Protein AF-A0A377BRK2-F1 (afdb_monomer_lite)

Foldseek 3Di:
DAEQQEADQDEALAEEDELEAEEAELEEAEQAFFEHDPPHDQQYALHYEQEYDQVDPPGDAYEYEAENYEAEQGEGQAAALHYEYAYDPDAHEYEHEYDPPDPPPNQEHEHENQAYNNNHPGQALQRASHYEGEQHEYEYAYEPRHEYEFYDLVDPQSHSHYAYQYEYEYHYAEEYEQNHAHQRHQHEYEFAAHEYEYPEAQRDHHPPDCCCVVDVPRGAFYEFHDPVSLVHAGEYEDELHEYEHAHEYEADQNGEYEAEPNYEYEYQEYEHAHAYEYAYEYEDDALGEYEYEFQRSQQYNYAYEYEHNYYYHYHYDPVRVVNRDHYDYDDD

Secondary structure (DSSP, 8-state):
-EES-EETT-S-SSEEEES--EEEES-EEES-EE--BTTTB----SSEEEE--TT-TTS---EEEEES-EEES-EESSS-SSEEE--SSSPPEEEEEE-TT--GGGGEEEEB--EE-TTSSS--GGG-SSEEESS-EEEEEE-TT-EEEES-TTS-SSTT-EEESSEEEEESSSEEEE-S-BTTB-SEEEE-SEEEEE-STT-BS-TT-SHHHH-GGG---EEES-STTTTS-EEEEEET-EEEEEEEEEE-TTEEEEE-TT-EEEEEEEEE-SEEESSSEEEEEEEEEEEEESHHHH--SS-EEE-TT-EEEEE--TTTGGG---EEE---

InterPro domains:
  IPR003368 Polymorphic outer membrane protein repeat [PF02415] (2-17)
  IPR003368 Polymorphic outer membrane protein repeat [PF02415] (26-48)
  IPR003368 Polymorphic outer membrane protein repeat [PF02415] (68-85)
  IPR003368 Polymorphic outer membrane protein repeat [TIGR01376] (68-89)
  IPR011050 Pectin lyase fold/virulence factor [SSF51126] (21-259)
  IPR013425 Autotransporter-associated beta strand repeat [PF12951] (168-197)
  IPR013425 Autotransporter-associated beta strand repeat [TIGR02601] (168-199)

Sequence (332 aa):
MFRNNIANDGKGGAIYTINNDVYLSDVIFDNNQAYTSTSYSDGDGGAIDVTDNNSDSKHPSGYTIVNNTAFTNNTAEGYGGAIYTNSVTAPYLIDISVDDSYSQNGGVLVDENNSAAGYGDGPSSAAGGFMYLGLSEVTFDIADGKTLVIGNTENDGAVDSIAGTGLITKTGSGDLVLNADNNDFTGEMQIENGEVTLGRSNSLMNVGDTHCQDDPQDCYGLTIGSIDQYQNQAELNVGSTQQTFVHALTGFQNGTLNIDAGGNVTVNQGSFAGIIEGAGQLTIAQNGSYVLSGAQSMALTGDIVVDDGAVLSLEGDAADLPLSRTIRSRSC

pLDDT: mean 91.11, std 10.13, range [46.56, 98.88]

Organism: Escherichia coli (NCBI:txid562)

Structure (mmCIF, N/CA/C/O backbone):
data_AF-A0A377BRK2-F1
#
_entry.id   AF-A0A377BRK2-F1
#
loop_
_atom_site.group_PDB
_atom_site.id
_atom_site.type_symbol
_atom_site.label_atom_id
_atom_site.label_alt_id
_atom_site.label_comp_id
_atom_site.label_asym_id
_atom_site.label_entity_id
_atom_site.label_seq_id
_atom_site.pdbx_PDB_ins_code
_atom_site.Cartn_x
_atom_site.Cartn_y
_atom_site.Cartn_z
_atom_site.occupancy
_atom_site.B_iso_or_equiv
_atom_site.auth_seq_id
_atom_site.auth_comp_id
_atom_site.auth_asym_id
_atom_site.auth_atom_id
_atom_site.pdbx_PDB_model_num
ATOM 1 N N . MET A 1 1 ? 6.597 -10.273 -21.749 1.00 93.38 1 MET A N 1
ATOM 2 C CA . MET A 1 1 ? 7.615 -10.640 -20.742 1.00 93.38 1 MET A CA 1
ATOM 3 C C . MET A 1 1 ? 8.860 -9.809 -20.993 1.00 93.38 1 MET A C 1
ATOM 5 O O . MET A 1 1 ? 9.398 -9.873 -22.094 1.00 93.38 1 MET A O 1
ATOM 9 N N . PHE A 1 2 ? 9.281 -9.048 -19.989 1.00 97.94 2 PHE A N 1
ATOM 10 C CA . PHE A 1 2 ? 10.483 -8.221 -19.967 1.00 97.94 2 PHE A CA 1
ATOM 11 C C . PHE A 1 2 ? 11.412 -8.783 -18.898 1.00 97.94 2 PHE A C 1
ATOM 13 O O . PHE A 1 2 ? 11.060 -8.794 -17.719 1.00 97.94 2 PHE A O 1
ATOM 20 N N . ARG A 1 3 ? 12.557 -9.329 -19.320 1.00 97.81 3 ARG A N 1
ATOM 21 C CA . ARG A 1 3 ? 13.508 -9.954 -18.403 1.00 97.81 3 ARG A CA 1
ATOM 22 C C . ARG A 1 3 ? 14.931 -9.528 -18.660 1.00 97.81 3 ARG A C 1
ATOM 24 O O . ARG A 1 3 ? 15.360 -9.566 -19.812 1.00 97.81 3 ARG A O 1
ATOM 31 N N . ASN A 1 4 ? 15.675 -9.276 -17.586 1.00 98.12 4 ASN A N 1
ATOM 32 C CA . ASN A 1 4 ? 17.096 -8.924 -17.644 1.00 98.12 4 ASN A CA 1
ATOM 33 C C . ASN A 1 4 ? 17.370 -7.682 -18.508 1.00 98.12 4 ASN A C 1
ATOM 35 O O . ASN A 1 4 ? 18.430 -7.590 -19.132 1.00 98.12 4 ASN A O 1
ATOM 39 N N . ASN A 1 5 ? 16.405 -6.761 -18.608 1.00 98.06 5 ASN A N 1
ATOM 40 C CA . ASN A 1 5 ? 16.654 -5.484 -19.263 1.00 98.06 5 ASN A CA 1
ATOM 41 C C . ASN A 1 5 ? 17.432 -4.584 -18.304 1.00 98.06 5 ASN A C 1
ATOM 43 O O . ASN A 1 5 ? 17.180 -4.589 -17.101 1.00 98.06 5 ASN A O 1
ATOM 47 N N . ILE A 1 6 ? 18.402 -3.850 -18.841 1.00 96.75 6 ILE A N 1
ATOM 48 C CA . ILE A 1 6 ? 19.270 -2.977 -18.058 1.00 96.75 6 ILE A CA 1
ATOM 49 C C . ILE A 1 6 ? 19.314 -1.621 -18.750 1.00 96.75 6 ILE A C 1
ATOM 51 O O . ILE A 1 6 ? 19.903 -1.486 -19.830 1.00 96.75 6 ILE A O 1
ATOM 55 N N . ALA A 1 7 ? 18.725 -0.618 -18.110 1.00 94.56 7 ALA A N 1
ATOM 56 C CA . ALA A 1 7 ? 18.912 0.777 -18.460 1.00 94.56 7 ALA A CA 1
ATOM 57 C C . ALA A 1 7 ? 20.177 1.288 -17.753 1.00 94.56 7 ALA A C 1
ATOM 59 O O . ALA A 1 7 ? 20.136 1.733 -16.609 1.00 94.56 7 ALA A O 1
ATOM 60 N N . ASN A 1 8 ? 21.324 1.191 -18.437 1.00 88.69 8 ASN A N 1
ATOM 61 C CA . ASN A 1 8 ? 22.534 1.879 -17.986 1.00 88.69 8 ASN A CA 1
ATOM 62 C C . ASN A 1 8 ? 22.337 3.375 -18.222 1.00 88.69 8 ASN A C 1
ATOM 64 O O . ASN A 1 8 ? 22.032 3.764 -19.351 1.00 88.69 8 ASN A O 1
ATOM 68 N N . ASP A 1 9 ? 22.528 4.181 -17.182 1.00 84.56 9 ASP A N 1
ATOM 69 C CA . ASP A 1 9 ? 22.326 5.627 -17.233 1.00 84.56 9 ASP A CA 1
ATOM 70 C C . ASP A 1 9 ? 20.889 6.026 -17.642 1.00 84.56 9 ASP A C 1
ATOM 72 O O . ASP A 1 9 ? 20.694 6.966 -18.422 1.00 84.56 9 ASP A O 1
ATOM 76 N N . GLY A 1 10 ? 19.869 5.301 -17.166 1.00 85.75 10 GLY A N 1
ATOM 77 C CA . GLY A 1 10 ? 18.498 5.447 -17.659 1.00 85.75 10 GLY A CA 1
ATOM 78 C C . GLY A 1 10 ? 17.404 5.102 -16.650 1.00 85.75 10 GLY A C 1
ATOM 79 O O . GLY A 1 10 ? 17.642 4.449 -15.642 1.00 85.75 10 GLY A O 1
ATOM 80 N N . LYS A 1 11 ? 16.189 5.557 -16.967 1.00 91.81 11 LYS A N 1
ATOM 81 C CA . LYS A 1 11 ? 14.941 5.289 -16.239 1.00 91.81 11 LYS A CA 1
ATOM 82 C C . LYS A 1 11 ? 14.214 4.107 -16.866 1.00 91.81 11 LYS A C 1
ATOM 84 O O . LYS A 1 11 ? 14.380 3.881 -18.069 1.00 91.81 11 LYS A O 1
ATOM 89 N N . GLY A 1 12 ? 13.379 3.416 -16.095 1.00 92.69 12 GLY A N 1
ATOM 90 C CA . GLY A 1 12 ? 12.486 2.397 -16.632 1.00 92.69 12 GLY A CA 1
ATOM 91 C C . GLY A 1 12 ? 13.265 1.233 -17.227 1.00 92.69 12 GLY A C 1
ATOM 92 O O . GLY A 1 12 ? 13.371 1.131 -18.451 1.00 92.69 12 GLY A O 1
ATOM 93 N N . GLY A 1 13 ? 13.823 0.359 -16.383 1.00 94.94 13 GLY A N 1
ATOM 94 C CA . GLY A 1 13 ? 14.748 -0.694 -16.820 1.00 94.94 13 GLY A CA 1
ATOM 95 C C . GLY A 1 13 ? 14.214 -1.544 -17.978 1.00 94.94 13 GLY A C 1
ATOM 96 O O . GLY A 1 13 ? 14.998 -2.004 -18.807 1.00 94.94 13 GLY A O 1
ATOM 97 N N . ALA A 1 14 ? 12.888 -1.682 -18.096 1.00 96.94 14 ALA A N 1
ATOM 98 C CA . ALA A 1 14 ? 12.211 -2.184 -19.288 1.00 96.94 14 ALA A CA 1
ATOM 99 C C . ALA A 1 14 ? 11.405 -1.115 -20.054 1.00 96.94 14 ALA A C 1
ATOM 101 O O . ALA A 1 14 ? 11.451 -1.097 -21.288 1.00 96.94 14 ALA A O 1
ATOM 102 N N . ILE A 1 15 ? 10.624 -0.279 -19.360 1.00 96.62 15 ILE A N 1
ATOM 103 C CA . ILE A 1 15 ? 9.727 0.707 -19.984 1.00 96.62 15 ILE A CA 1
ATOM 104 C C . ILE A 1 15 ? 9.904 2.067 -19.319 1.00 96.62 15 ILE A C 1
ATOM 106 O O . ILE A 1 15 ? 9.699 2.201 -18.120 1.00 96.62 15 ILE A O 1
ATOM 110 N N . TYR A 1 16 ? 10.182 3.086 -20.128 1.00 94.62 16 TYR A N 1
ATOM 111 C CA . TYR A 1 16 ? 10.117 4.487 -19.728 1.00 94.62 16 TYR A CA 1
ATOM 112 C C . TYR A 1 16 ? 9.134 5.235 -20.622 1.00 94.62 16 TYR A C 1
ATOM 114 O O . TYR A 1 16 ? 9.202 5.134 -21.853 1.00 94.62 16 TYR A O 1
ATOM 122 N N . THR A 1 17 ? 8.231 5.996 -20.014 1.00 91.56 17 THR A N 1
ATOM 123 C CA . THR A 1 17 ? 7.243 6.791 -20.739 1.00 91.56 17 THR A CA 1
ATOM 124 C C . THR A 1 17 ? 6.878 8.064 -19.990 1.00 91.56 17 THR A C 1
ATOM 126 O O . THR A 1 17 ? 6.822 8.088 -18.766 1.00 91.56 17 THR A O 1
ATOM 129 N N . ILE A 1 18 ? 6.578 9.108 -20.765 1.00 89.12 18 ILE A N 1
ATOM 130 C CA . ILE A 1 18 ? 6.116 10.398 -20.264 1.00 89.12 18 ILE A CA 1
ATOM 131 C C . ILE A 1 18 ? 4.829 10.785 -20.990 1.00 89.12 18 ILE A C 1
ATOM 133 O O . ILE A 1 18 ? 4.830 10.845 -22.222 1.00 89.12 18 ILE A O 1
ATOM 137 N N . ASN A 1 19 ? 3.760 11.081 -20.251 1.00 86.12 19 ASN A N 1
ATOM 138 C CA . ASN A 1 19 ? 2.473 11.569 -20.785 1.00 86.12 19 ASN A CA 1
ATOM 139 C C . ASN A 1 19 ? 1.823 10.629 -21.809 1.00 86.12 19 ASN A C 1
ATOM 141 O O . ASN A 1 19 ? 1.211 11.090 -22.774 1.00 86.12 19 ASN A O 1
ATOM 145 N N . ASN A 1 20 ? 1.975 9.314 -21.633 1.00 88.06 20 ASN A N 1
ATOM 146 C CA . ASN A 1 20 ? 1.288 8.334 -22.473 1.00 88.06 20 ASN A CA 1
ATOM 147 C C . ASN A 1 20 ? 0.403 7.422 -21.646 1.00 88.06 20 ASN A C 1
ATOM 149 O O . ASN A 1 20 ? 0.671 7.178 -20.467 1.00 88.06 20 ASN A O 1
ATOM 153 N N . ASP A 1 21 ? -0.575 6.863 -22.347 1.00 92.06 21 ASP A N 1
ATOM 154 C CA . ASP A 1 21 ? -1.405 5.788 -21.850 1.00 92.06 21 ASP A CA 1
ATOM 155 C C . ASP A 1 21 ? -0.714 4.445 -22.103 1.00 92.06 21 ASP A C 1
ATOM 157 O O . ASP A 1 21 ? -0.277 4.157 -23.226 1.00 92.06 21 ASP A O 1
ATOM 161 N N . VAL A 1 22 ? -0.611 3.614 -21.070 1.00 94.25 22 VAL A N 1
ATOM 162 C CA . VAL A 1 22 ? 0.034 2.298 -21.140 1.00 94.25 22 VAL A CA 1
ATOM 163 C C . VAL A 1 22 ? -0.948 1.219 -20.705 1.00 94.25 22 VAL A C 1
ATOM 165 O O . VAL A 1 22 ? -1.651 1.361 -19.714 1.00 94.25 22 VAL A O 1
ATOM 168 N N . TYR A 1 23 ? -0.988 0.114 -21.449 1.00 96.69 23 TYR A N 1
ATOM 169 C CA . TYR A 1 23 ? -1.791 -1.056 -21.105 1.00 96.69 23 TYR A CA 1
ATOM 170 C C . TYR A 1 23 ? -0.912 -2.306 -21.101 1.00 96.69 23 TYR A C 1
ATOM 172 O O . TYR A 1 23 ? -0.341 -2.682 -22.131 1.00 96.69 23 TYR A O 1
ATOM 180 N N . LEU A 1 24 ? -0.811 -2.947 -19.941 1.00 97.44 24 LEU A N 1
ATOM 181 C CA . LEU A 1 24 ? -0.050 -4.166 -19.700 1.00 97.44 24 LEU A CA 1
ATOM 182 C C . LEU A 1 24 ? -1.019 -5.214 -19.157 1.00 97.44 24 LEU A C 1
ATOM 184 O O . LEU A 1 24 ? -1.633 -5.001 -18.122 1.00 97.44 24 LEU A O 1
ATOM 188 N N . SER A 1 25 ? -1.165 -6.335 -19.863 1.00 97.38 25 SER A N 1
ATOM 189 C CA . SER A 1 25 ? -1.966 -7.478 -19.414 1.00 97.38 25 SER A CA 1
ATOM 190 C C . SER A 1 25 ? -1.140 -8.746 -19.518 1.00 97.38 25 SER A C 1
ATOM 192 O O . SER A 1 25 ? -0.500 -8.973 -20.551 1.00 97.38 25 SER A O 1
ATOM 194 N N . ASP A 1 26 ? -1.156 -9.558 -18.463 1.00 97.56 26 ASP A N 1
ATOM 195 C CA . ASP A 1 26 ? -0.476 -10.858 -18.415 1.00 97.56 26 ASP A CA 1
ATOM 196 C C . ASP A 1 26 ? 1.033 -10.748 -18.708 1.00 97.56 26 ASP A C 1
ATOM 198 O O . ASP A 1 26 ? 1.646 -11.583 -19.392 1.00 97.56 26 ASP A O 1
ATOM 202 N N . VAL A 1 27 ? 1.647 -9.663 -18.229 1.00 98.00 27 VAL A N 1
ATOM 203 C CA . VAL A 1 27 ? 3.071 -9.385 -18.412 1.00 98.00 27 VAL A CA 1
ATOM 204 C C . VAL A 1 27 ? 3.856 -9.891 -17.203 1.00 98.00 27 VAL A C 1
ATOM 206 O O . VAL A 1 27 ? 3.355 -10.040 -16.099 1.00 98.00 27 VAL A O 1
ATOM 209 N N . ILE A 1 28 ? 5.130 -10.191 -17.425 1.00 98.25 28 ILE A N 1
ATOM 210 C CA . ILE A 1 28 ? 6.081 -10.484 -16.355 1.00 98.25 28 ILE A CA 1
ATOM 211 C C . ILE A 1 28 ? 7.258 -9.542 -16.552 1.00 98.25 28 ILE A C 1
ATOM 213 O O . ILE A 1 28 ? 7.867 -9.575 -17.632 1.00 98.25 28 ILE A O 1
ATOM 217 N N . PHE A 1 29 ? 7.546 -8.739 -15.534 1.00 98.81 29 PHE A N 1
ATOM 218 C CA . PHE A 1 29 ? 8.755 -7.940 -15.386 1.00 98.81 29 PHE A CA 1
ATOM 219 C C . PHE A 1 29 ? 9.641 -8.619 -14.356 1.00 98.81 29 PHE A C 1
ATOM 221 O O . PHE A 1 29 ? 9.354 -8.574 -13.164 1.00 98.81 29 PHE A O 1
ATOM 228 N N . ASP A 1 30 ? 10.692 -9.286 -14.826 1.00 98.81 30 ASP A N 1
ATOM 229 C CA . ASP A 1 30 ? 11.569 -10.048 -13.946 1.00 98.81 30 ASP A CA 1
ATOM 230 C C . ASP A 1 30 ? 13.049 -9.700 -14.144 1.00 98.81 30 ASP A C 1
ATOM 232 O O . ASP A 1 30 ? 13.580 -9.802 -15.253 1.00 98.81 30 ASP A O 1
ATOM 236 N N . ASN A 1 31 ? 13.721 -9.303 -13.066 1.00 98.56 31 ASN A N 1
ATOM 237 C CA . ASN A 1 31 ? 15.133 -8.910 -13.070 1.00 98.56 31 ASN A CA 1
ATOM 238 C C . ASN A 1 31 ? 15.455 -7.750 -14.031 1.00 98.56 31 ASN A C 1
ATOM 240 O O . ASN A 1 31 ? 16.450 -7.798 -14.756 1.00 98.56 31 ASN A O 1
ATOM 244 N N . ASN A 1 32 ? 14.601 -6.728 -14.102 1.00 98.69 32 ASN A N 1
ATOM 245 C CA . ASN A 1 32 ? 14.908 -5.497 -14.837 1.00 98.69 32 ASN A CA 1
ATOM 246 C C . ASN A 1 32 ? 15.602 -4.490 -13.918 1.00 98.69 32 ASN A C 1
ATOM 248 O O . ASN A 1 32 ? 15.376 -4.496 -12.709 1.00 98.69 32 ASN A O 1
ATOM 252 N N . GLN A 1 33 ? 16.499 -3.682 -14.482 1.00 98.19 33 GLN A N 1
ATOM 253 C CA . GLN A 1 33 ? 17.394 -2.838 -13.697 1.00 98.19 33 GLN A CA 1
ATOM 254 C C . GLN A 1 33 ? 17.525 -1.440 -14.302 1.00 98.19 33 GLN A C 1
ATOM 256 O O . GLN A 1 33 ? 17.728 -1.303 -15.513 1.00 98.19 33 GLN A O 1
ATOM 261 N N . ALA A 1 34 ? 17.456 -0.419 -13.452 1.00 97.25 34 ALA A N 1
ATOM 262 C CA . ALA A 1 34 ? 17.710 0.975 -13.797 1.00 97.25 34 ALA A CA 1
ATOM 263 C C . ALA A 1 34 ? 18.882 1.506 -12.959 1.00 97.25 34 ALA A C 1
ATOM 265 O O . ALA A 1 34 ? 18.849 1.461 -11.727 1.00 97.25 34 ALA A O 1
ATOM 266 N N . TYR A 1 35 ? 19.931 1.979 -13.635 1.00 95.12 35 TYR A N 1
ATOM 267 C CA . TYR A 1 35 ? 21.120 2.533 -12.992 1.00 95.12 35 TYR A CA 1
ATOM 268 C C . TYR A 1 35 ? 21.184 4.046 -13.171 1.00 95.12 35 TYR A C 1
ATOM 270 O O . TYR A 1 35 ? 20.900 4.580 -14.251 1.00 95.12 35 TYR A O 1
ATOM 278 N N . THR A 1 36 ? 21.600 4.722 -12.105 1.00 91.31 36 THR A N 1
ATOM 279 C CA . THR A 1 36 ? 21.824 6.163 -12.090 1.00 91.31 36 THR A CA 1
ATOM 280 C C . THR A 1 36 ? 22.980 6.533 -13.007 1.00 91.31 36 THR A C 1
ATOM 282 O O . THR A 1 36 ? 23.893 5.748 -13.269 1.00 91.31 36 THR A O 1
ATOM 285 N N . SER A 1 37 ? 22.972 7.781 -13.469 1.00 83.62 37 SER A N 1
ATOM 286 C CA . SER A 1 37 ? 24.142 8.385 -14.095 1.00 83.62 37 SER A CA 1
ATOM 287 C C . SER A 1 37 ? 24.479 9.693 -13.413 1.00 83.62 37 SER A C 1
ATOM 289 O O . SER A 1 37 ? 23.608 10.475 -13.047 1.00 83.62 37 SER A O 1
ATOM 291 N N . THR A 1 38 ? 25.767 10.012 -13.354 1.00 72.06 38 THR A N 1
ATOM 292 C CA . THR A 1 38 ? 26.243 11.295 -12.808 1.00 72.06 38 THR A CA 1
ATOM 293 C C . THR A 1 38 ? 25.758 12.540 -13.570 1.00 72.06 38 THR A C 1
ATOM 295 O O . THR A 1 38 ? 26.111 13.651 -13.181 1.00 72.06 38 THR A O 1
ATOM 298 N N . SER A 1 39 ? 25.041 12.393 -14.693 1.00 69.25 39 SER A N 1
ATOM 299 C CA . SER A 1 39 ? 24.808 13.494 -15.638 1.00 69.25 39 SER A CA 1
ATOM 300 C C . SER A 1 39 ? 23.388 13.614 -16.208 1.00 69.25 39 SER A C 1
ATOM 302 O O . SER A 1 39 ? 23.042 14.714 -16.636 1.00 69.25 39 SER A O 1
ATOM 304 N N . TYR A 1 40 ? 22.577 12.548 -16.268 1.00 65.38 40 TYR A N 1
ATOM 305 C CA . TYR A 1 40 ? 21.368 12.552 -17.118 1.00 65.38 40 TYR A CA 1
ATOM 306 C C . TYR A 1 40 ? 20.159 11.770 -16.599 1.00 65.38 40 TYR A C 1
ATOM 308 O O . TYR A 1 40 ? 19.084 11.890 -17.186 1.00 65.38 40 TYR A O 1
ATOM 316 N N . SER A 1 41 ? 20.314 10.945 -15.566 1.00 82.19 41 SER A N 1
ATOM 317 C CA . SER A 1 41 ? 19.254 10.036 -15.145 1.00 82.19 41 SER A CA 1
ATOM 318 C C . SER A 1 41 ? 19.403 9.643 -13.689 1.00 82.19 41 SER A C 1
ATOM 320 O O . SER A 1 41 ? 20.496 9.302 -13.238 1.00 82.19 41 SER A O 1
ATOM 322 N N . ASP A 1 42 ? 18.261 9.644 -13.026 1.00 86.69 42 ASP A N 1
ATOM 323 C CA . ASP A 1 42 ? 18.072 9.295 -11.630 1.00 86.69 42 ASP A CA 1
ATOM 324 C C . ASP A 1 42 ? 17.985 7.773 -11.406 1.00 86.69 42 ASP A C 1
ATOM 326 O O . ASP A 1 42 ? 17.988 7.321 -10.272 1.00 86.69 42 ASP A O 1
ATOM 330 N N . GLY A 1 43 ? 17.963 6.950 -12.467 1.00 93.56 43 GLY A N 1
ATOM 331 C CA . GLY A 1 43 ? 17.933 5.489 -12.317 1.00 93.56 43 GLY A CA 1
ATOM 332 C C . GLY A 1 43 ? 16.653 4.956 -11.666 1.00 93.56 43 GLY A C 1
ATOM 333 O O . GLY A 1 43 ? 16.709 3.948 -10.964 1.00 93.56 43 GLY A O 1
ATOM 334 N N . ASP A 1 44 ? 15.529 5.647 -11.862 1.00 95.94 44 ASP A N 1
ATOM 335 C CA . ASP A 1 44 ? 14.231 5.287 -11.289 1.00 95.94 44 ASP A CA 1
ATOM 336 C C . ASP A 1 44 ? 13.510 4.202 -12.102 1.00 95.94 44 ASP A C 1
ATOM 338 O O . ASP A 1 44 ? 13.706 4.079 -13.318 1.00 95.94 44 ASP A O 1
ATOM 342 N N . GLY A 1 45 ? 12.618 3.459 -11.445 1.00 97.25 45 GLY A N 1
ATOM 343 C CA . GLY A 1 45 ? 11.723 2.511 -12.103 1.00 97.25 45 GLY A CA 1
ATOM 344 C C . GLY A 1 45 ? 12.480 1.303 -12.635 1.00 97.25 45 GLY A C 1
ATOM 345 O O . GLY A 1 45 ? 12.680 1.170 -13.844 1.00 97.25 45 GLY A O 1
ATOM 346 N N . GLY A 1 46 ? 12.918 0.399 -11.758 1.00 97.62 46 GLY A N 1
ATOM 347 C CA . GLY A 1 46 ? 13.743 -0.743 -12.168 1.00 97.62 46 GLY A CA 1
ATOM 348 C C . GLY A 1 46 ? 13.066 -1.619 -13.227 1.00 97.62 46 GLY A C 1
ATOM 349 O O . GLY A 1 46 ? 13.740 -2.110 -14.132 1.00 97.62 46 GLY A O 1
ATOM 350 N N . ALA A 1 47 ? 11.733 -1.726 -13.217 1.00 98.44 47 ALA A N 1
ATOM 351 C CA . ALA A 1 47 ? 10.969 -2.234 -14.356 1.00 98.44 47 ALA A CA 1
ATOM 352 C C . ALA A 1 47 ? 10.374 -1.106 -15.206 1.00 98.44 47 ALA A C 1
ATOM 354 O O . ALA A 1 47 ? 10.615 -1.054 -16.418 1.00 98.44 47 ALA A O 1
ATOM 355 N N . ILE A 1 48 ? 9.579 -0.236 -14.586 1.00 97.94 48 ILE A N 1
ATOM 356 C CA . ILE A 1 48 ? 8.774 0.768 -15.276 1.00 97.94 48 ILE A CA 1
ATOM 357 C C . ILE A 1 48 ? 8.949 2.128 -14.603 1.00 97.94 48 ILE A C 1
ATOM 359 O O . ILE A 1 48 ? 8.781 2.250 -13.394 1.00 97.94 48 ILE A O 1
ATOM 363 N N . ASP A 1 49 ? 9.208 3.152 -15.410 1.00 96.31 49 ASP A N 1
ATOM 364 C CA . ASP A 1 49 ? 9.034 4.557 -15.042 1.00 96.31 49 ASP A CA 1
ATOM 365 C C . ASP A 1 49 ? 7.913 5.139 -15.919 1.00 96.31 49 ASP A C 1
ATOM 367 O O . ASP A 1 49 ? 8.032 5.230 -17.150 1.00 96.31 49 ASP A O 1
ATOM 371 N N . VAL A 1 50 ? 6.795 5.459 -15.267 1.00 93.25 50 VAL A N 1
ATOM 372 C CA . VAL A 1 50 ? 5.597 6.065 -15.857 1.00 93.25 50 VAL A CA 1
ATOM 373 C C . VAL A 1 50 ? 5.343 7.397 -15.168 1.00 93.25 50 VAL A C 1
ATOM 375 O O . VAL A 1 50 ? 4.787 7.458 -14.074 1.00 93.25 50 VAL A O 1
ATOM 378 N N . THR A 1 51 ? 5.778 8.484 -15.794 1.00 86.69 51 THR A N 1
ATOM 379 C CA . THR A 1 51 ? 5.771 9.815 -15.173 1.00 86.69 51 THR A CA 1
ATOM 380 C C . THR A 1 51 ? 5.040 10.849 -16.017 1.00 86.69 51 THR A C 1
ATOM 382 O O . THR A 1 51 ? 4.877 10.713 -17.232 1.00 86.69 51 THR A O 1
ATOM 385 N N . ASP A 1 52 ? 4.574 11.910 -15.361 1.00 83.88 52 ASP A N 1
ATOM 386 C CA . ASP A 1 52 ? 4.094 13.107 -16.049 1.00 83.88 52 ASP A CA 1
ATOM 387 C C . ASP A 1 52 ? 5.267 14.059 -16.349 1.00 83.88 52 ASP A C 1
ATOM 389 O O . ASP A 1 52 ? 6.237 14.170 -15.589 1.00 83.88 52 ASP A O 1
ATOM 393 N N . ASN A 1 53 ? 5.176 14.801 -17.449 1.00 78.06 53 ASN A N 1
ATOM 394 C CA . ASN A 1 53 ? 6.087 15.887 -17.754 1.00 78.06 53 ASN A CA 1
ATOM 395 C C . ASN A 1 53 ? 5.765 17.088 -16.862 1.00 78.06 53 ASN A C 1
ATOM 397 O O . ASN A 1 53 ? 4.935 17.937 -17.188 1.00 78.06 53 ASN A O 1
ATOM 401 N N . ASN A 1 54 ? 6.532 17.228 -15.786 1.00 68.12 54 ASN A N 1
ATOM 402 C CA . ASN A 1 54 ? 6.429 18.341 -14.843 1.00 68.12 54 ASN A CA 1
ATOM 403 C C . ASN A 1 54 ? 6.585 19.754 -15.450 1.00 68.12 54 ASN A C 1
ATOM 405 O O . ASN A 1 54 ? 6.283 20.742 -14.779 1.00 68.12 54 ASN A O 1
ATOM 409 N N . SER A 1 55 ? 7.053 19.876 -16.695 1.00 71.50 55 SER A N 1
ATOM 410 C CA . SER A 1 55 ? 7.240 21.153 -17.392 1.00 71.50 55 SER A CA 1
ATOM 411 C C . SER A 1 55 ? 6.169 21.453 -18.446 1.00 71.50 55 SER A C 1
ATOM 413 O O . SER A 1 55 ? 6.118 22.577 -18.959 1.00 71.50 55 SER A O 1
ATOM 415 N N . ASP A 1 56 ? 5.308 20.484 -18.765 1.00 68.31 56 ASP A N 1
ATOM 416 C CA . ASP A 1 56 ? 4.323 20.598 -19.836 1.00 68.31 56 ASP A CA 1
ATOM 417 C C . ASP A 1 56 ? 2.890 20.455 -19.322 1.00 68.31 56 ASP A C 1
ATOM 419 O O . ASP A 1 56 ? 2.349 19.364 -19.210 1.00 68.31 56 ASP A O 1
ATOM 423 N N . SER A 1 57 ? 2.240 21.595 -19.087 1.00 67.44 57 SER A N 1
ATOM 424 C CA . SER A 1 57 ? 0.833 21.664 -18.675 1.00 67.44 57 SER A CA 1
ATOM 425 C C . SER A 1 57 ? -0.167 21.643 -19.838 1.00 67.44 57 SER A C 1
ATOM 427 O O . SER A 1 57 ? -1.357 21.898 -19.637 1.00 67.44 57 SER A O 1
ATOM 429 N N . LYS A 1 58 ? 0.290 21.427 -21.080 1.00 70.56 58 LYS A N 1
ATOM 430 C CA . LYS A 1 58 ? -0.588 21.421 -22.266 1.00 70.56 58 LYS A CA 1
ATOM 431 C C . LYS A 1 58 ? -1.114 20.035 -22.603 1.00 70.56 58 LYS A C 1
ATOM 433 O O . LYS A 1 58 ? -2.090 19.939 -23.351 1.00 70.56 58 LYS A O 1
ATOM 438 N N . HIS A 1 59 ? -0.465 18.995 -22.098 1.00 64.56 59 HIS A N 1
ATOM 439 C CA . HIS A 1 59 ? -0.897 17.618 -22.255 1.00 64.56 59 HIS A CA 1
ATOM 440 C C . HIS A 1 59 ? -1.498 17.126 -20.937 1.00 64.56 59 HIS A C 1
ATOM 442 O O . HIS A 1 59 ? -0.968 17.461 -19.882 1.00 64.56 59 HIS A O 1
ATOM 448 N N . PRO A 1 60 ? -2.629 16.401 -20.978 1.00 66.81 60 PRO A N 1
ATOM 449 C CA . PRO A 1 60 ? -3.149 15.764 -19.779 1.00 66.81 60 PRO A CA 1
ATOM 450 C C . PRO A 1 60 ? -2.149 14.713 -19.287 1.00 66.81 60 PRO A C 1
ATOM 452 O O . PRO A 1 60 ? -1.441 14.111 -20.101 1.00 66.81 60 PRO A O 1
ATOM 455 N N . SER A 1 61 ? -2.127 14.478 -17.976 1.00 77.31 61 SER A N 1
ATOM 456 C CA . SER A 1 61 ? -1.427 13.330 -17.402 1.00 77.31 61 SER A CA 1
ATOM 457 C C . SER A 1 61 ? -1.969 12.043 -18.038 1.00 77.31 61 SER A C 1
ATOM 459 O O . SER A 1 61 ? -3.163 11.947 -18.340 1.00 77.31 61 SER A O 1
ATOM 461 N N . GLY A 1 62 ? -1.077 11.091 -18.314 1.00 83.88 62 GLY A N 1
ATOM 462 C CA . GLY A 1 62 ? -1.459 9.792 -18.873 1.00 83.88 62 GLY A CA 1
ATOM 463 C C . GLY A 1 62 ? -2.037 8.856 -17.811 1.00 83.88 62 GLY A C 1
ATOM 464 O O . GLY A 1 62 ? -2.073 9.190 -16.624 1.00 83.88 62 GLY A O 1
ATOM 465 N N . TYR A 1 63 ? -2.449 7.666 -18.245 1.00 91.06 63 TYR A N 1
ATOM 466 C CA . TYR A 1 63 ? -2.841 6.586 -17.338 1.00 91.06 63 TYR A CA 1
ATOM 467 C C . TYR A 1 63 ? -2.141 5.262 -17.675 1.00 91.06 63 TYR A C 1
ATOM 469 O O . TYR A 1 63 ? -1.885 4.949 -18.835 1.00 91.06 63 TYR A O 1
ATOM 477 N N . THR A 1 64 ? -1.853 4.437 -16.674 1.00 95.69 64 THR A N 1
ATOM 478 C CA . THR A 1 64 ? -1.298 3.093 -16.877 1.00 95.69 64 THR A CA 1
ATOM 479 C C . THR A 1 64 ? -2.231 2.042 -16.290 1.00 95.69 64 THR A C 1
ATOM 481 O O . THR A 1 64 ? -2.602 2.129 -15.130 1.00 95.69 64 THR A O 1
ATOM 484 N N . ILE A 1 65 ? -2.584 1.026 -17.076 1.00 97.06 65 ILE A N 1
ATOM 485 C CA . ILE A 1 65 ? -3.299 -0.167 -16.607 1.00 97.06 65 ILE A CA 1
ATOM 486 C C . ILE A 1 65 ? -2.323 -1.342 -16.588 1.00 97.06 65 ILE A C 1
ATOM 488 O O . ILE A 1 65 ? -1.668 -1.636 -17.593 1.00 97.06 65 ILE A O 1
ATOM 492 N N . VAL A 1 66 ? -2.270 -2.026 -15.453 1.00 98.25 66 VAL A N 1
ATOM 493 C CA . VAL A 1 66 ? -1.432 -3.183 -15.157 1.00 98.25 66 VAL A CA 1
ATOM 494 C C . VAL A 1 66 ? -2.337 -4.314 -14.677 1.00 98.25 66 VAL A C 1
ATOM 496 O O . VAL A 1 66 ? -2.616 -4.449 -13.495 1.00 98.25 66 VAL A O 1
ATOM 499 N N . ASN A 1 67 ? -2.805 -5.139 -15.605 1.00 98.44 67 ASN A N 1
ATOM 500 C CA . ASN A 1 67 ? -3.678 -6.269 -15.314 1.00 98.44 67 ASN A CA 1
ATOM 501 C C . ASN A 1 67 ? -2.877 -7.575 -15.275 1.00 98.44 67 ASN A C 1
ATOM 503 O O . ASN A 1 67 ? -2.078 -7.848 -16.181 1.00 98.44 67 ASN A O 1
ATOM 507 N N . ASN A 1 68 ? -3.089 -8.401 -14.252 1.00 98.44 68 ASN A N 1
ATOM 508 C CA . ASN A 1 68 ? -2.530 -9.754 -14.143 1.00 98.44 68 ASN A CA 1
ATOM 509 C C . ASN A 1 68 ? -1.016 -9.823 -14.396 1.00 98.44 68 ASN A C 1
ATOM 511 O O . ASN A 1 68 ? -0.506 -10.771 -15.000 1.00 98.44 68 ASN A O 1
ATOM 515 N N . THR A 1 69 ? -0.299 -8.773 -14.006 1.00 98.56 69 THR A N 1
ATOM 516 C CA . THR A 1 69 ? 1.106 -8.574 -14.348 1.00 98.56 69 THR A CA 1
ATOM 517 C C . THR A 1 69 ? 1.955 -8.676 -13.096 1.00 98.56 69 THR A C 1
ATOM 519 O O . THR A 1 69 ? 1.631 -8.055 -12.095 1.00 98.56 69 THR A O 1
ATOM 522 N N . ALA A 1 70 ? 3.034 -9.455 -13.173 1.00 98.31 70 ALA A N 1
ATOM 523 C CA . ALA A 1 70 ? 3.928 -9.692 -12.046 1.00 98.31 70 ALA A CA 1
ATOM 524 C C . ALA A 1 70 ? 5.239 -8.906 -12.172 1.00 98.31 70 ALA A C 1
ATOM 526 O O . ALA A 1 70 ? 5.836 -8.849 -13.259 1.00 98.31 70 ALA A O 1
ATOM 527 N N . PHE A 1 71 ? 5.711 -8.386 -11.044 1.00 98.81 71 PHE A N 1
ATOM 528 C CA . PHE A 1 71 ? 6.982 -7.699 -10.860 1.00 98.81 71 PHE A CA 1
ATOM 529 C C . PHE A 1 71 ? 7.841 -8.462 -9.860 1.00 98.81 71 PHE A C 1
ATOM 531 O O . PHE A 1 71 ? 7.566 -8.485 -8.662 1.00 98.81 71 PHE A O 1
ATOM 538 N N . THR A 1 72 ? 8.914 -9.073 -10.351 1.00 98.44 72 THR A N 1
ATOM 539 C CA . THR A 1 72 ? 9.846 -9.815 -9.504 1.00 98.44 72 THR A CA 1
ATOM 540 C C . THR A 1 72 ? 11.288 -9.389 -9.725 1.00 98.44 72 THR A C 1
ATOM 542 O O . THR A 1 72 ? 11.720 -9.178 -10.856 1.00 98.44 72 THR A O 1
ATOM 545 N N . ASN A 1 73 ? 12.083 -9.328 -8.660 1.00 98.44 73 ASN A N 1
ATOM 546 C CA . ASN A 1 73 ? 13.533 -9.108 -8.741 1.00 98.44 73 ASN A CA 1
ATOM 547 C C . ASN A 1 73 ? 13.960 -7.809 -9.460 1.00 98.44 73 ASN A C 1
ATOM 549 O O . ASN A 1 73 ? 15.070 -7.759 -9.988 1.00 98.44 73 ASN A O 1
ATOM 553 N N . ASN A 1 74 ? 13.101 -6.793 -9.576 1.00 98.75 74 ASN A N 1
ATOM 554 C CA . ASN A 1 74 ? 13.458 -5.563 -10.288 1.00 98.75 74 ASN A CA 1
ATOM 555 C C . ASN A 1 74 ? 14.220 -4.602 -9.367 1.00 98.75 74 ASN A C 1
ATOM 557 O O . ASN A 1 74 ? 13.895 -4.493 -8.185 1.00 98.75 74 ASN A O 1
ATOM 561 N N . THR A 1 75 ? 15.224 -3.904 -9.900 1.00 98.31 75 THR A N 1
ATOM 562 C CA . THR A 1 75 ? 16.112 -3.059 -9.090 1.00 98.31 75 THR A CA 1
ATOM 563 C C . THR A 1 75 ? 16.278 -1.663 -9.674 1.00 98.31 75 THR A C 1
ATOM 565 O O . THR A 1 75 ? 16.618 -1.510 -10.846 1.00 98.31 75 THR A O 1
ATOM 568 N N . ALA A 1 76 ? 16.127 -0.643 -8.837 1.00 98.12 76 ALA A N 1
ATOM 569 C CA . ALA A 1 76 ? 16.463 0.742 -9.146 1.00 98.12 76 ALA A CA 1
ATOM 570 C C . ALA A 1 76 ? 17.591 1.233 -8.225 1.00 98.12 76 ALA A C 1
ATOM 572 O O . ALA A 1 76 ? 17.556 1.011 -7.012 1.00 98.12 76 ALA A O 1
ATOM 573 N N . GLU A 1 77 ? 18.589 1.922 -8.779 1.00 96.94 77 GLU A N 1
ATOM 574 C CA . GLU A 1 77 ? 19.516 2.713 -7.953 1.00 96.94 77 GLU A CA 1
ATOM 575 C C . GLU A 1 77 ? 18.839 3.976 -7.401 1.00 96.94 77 GLU A C 1
ATOM 577 O O . GLU A 1 77 ? 19.184 4.422 -6.308 1.00 96.94 77 GLU A O 1
ATOM 582 N N . GLY A 1 78 ? 17.866 4.527 -8.133 1.00 96.38 78 GLY A N 1
ATOM 583 C CA . GLY A 1 78 ? 17.000 5.611 -7.679 1.00 96.38 78 GLY A CA 1
ATOM 584 C C . GLY A 1 78 ? 15.806 5.096 -6.875 1.00 96.38 78 GLY A C 1
ATOM 585 O O . GLY A 1 78 ? 15.948 4.263 -5.973 1.00 96.38 78 GLY A O 1
ATOM 586 N N . TYR A 1 79 ? 14.625 5.605 -7.213 1.00 97.12 79 TYR A N 1
ATOM 587 C CA . TYR A 1 79 ? 13.345 5.279 -6.584 1.00 97.12 79 TYR A CA 1
ATOM 588 C C . TYR A 1 79 ? 12.528 4.280 -7.414 1.00 97.12 79 TYR A C 1
ATOM 590 O O . TYR A 1 79 ? 12.671 4.203 -8.635 1.00 97.12 79 TYR A O 1
ATOM 598 N N . GLY A 1 80 ? 11.623 3.543 -6.767 1.00 98.00 80 GLY A N 1
ATOM 599 C CA . GLY A 1 80 ? 10.680 2.648 -7.440 1.00 98.00 80 GLY A CA 1
ATOM 600 C C . GLY A 1 80 ? 11.362 1.420 -8.040 1.00 98.00 80 GLY A C 1
ATOM 601 O O . GLY A 1 80 ? 11.673 1.385 -9.231 1.00 98.00 80 GLY A O 1
ATOM 602 N N . GLY A 1 81 ? 11.606 0.392 -7.230 1.00 98.12 81 GLY A N 1
ATOM 603 C CA . GLY A 1 81 ? 12.368 -0.783 -7.664 1.00 98.12 81 GLY A CA 1
ATOM 604 C C . GLY A 1 81 ? 11.662 -1.555 -8.776 1.00 98.12 81 GLY A C 1
ATOM 605 O O . GLY A 1 81 ? 12.297 -1.909 -9.768 1.00 98.12 81 GLY A O 1
ATOM 606 N N . ALA A 1 82 ? 10.342 -1.733 -8.688 1.00 98.69 82 ALA A N 1
ATOM 607 C CA . ALA A 1 82 ? 9.542 -2.148 -9.837 1.00 98.69 82 ALA A CA 1
ATOM 608 C C . ALA A 1 82 ? 8.978 -0.938 -10.584 1.00 98.69 82 ALA A C 1
ATOM 610 O O . ALA A 1 82 ? 9.257 -0.770 -11.773 1.00 98.69 82 ALA A O 1
ATOM 611 N N . ILE A 1 83 ? 8.204 -0.102 -9.894 1.00 98.62 83 ILE A N 1
ATOM 612 C CA . ILE A 1 83 ? 7.436 0.981 -10.507 1.00 98.62 83 ILE A CA 1
ATOM 613 C C . ILE A 1 83 ? 7.850 2.315 -9.893 1.00 98.62 83 ILE A C 1
ATOM 615 O O . ILE A 1 83 ? 7.757 2.514 -8.683 1.00 98.62 83 ILE A O 1
ATOM 619 N N . TYR A 1 84 ? 8.252 3.250 -10.744 1.00 97.81 84 TYR A N 1
ATOM 620 C CA . TYR A 1 84 ? 8.358 4.655 -10.385 1.00 97.81 84 TYR A CA 1
ATOM 621 C C . TYR A 1 84 ? 7.268 5.452 -11.085 1.00 97.81 84 TYR A C 1
ATOM 623 O O . TYR A 1 84 ? 7.061 5.322 -12.296 1.00 97.81 84 TYR A O 1
ATOM 631 N N . THR A 1 85 ? 6.601 6.310 -10.324 1.00 94.88 85 THR A N 1
ATOM 632 C CA . THR A 1 85 ? 5.694 7.300 -10.880 1.00 94.88 85 THR A CA 1
ATOM 633 C C . THR A 1 85 ? 5.714 8.579 -10.061 1.00 94.88 85 THR A C 1
ATOM 635 O O . THR A 1 85 ? 5.883 8.580 -8.839 1.00 94.88 85 THR A O 1
ATOM 638 N N . ASN A 1 86 ? 5.574 9.697 -10.759 1.00 90.56 86 ASN A N 1
ATOM 639 C CA . ASN A 1 86 ? 5.504 11.012 -10.157 1.00 90.56 86 ASN A CA 1
ATOM 640 C C . ASN A 1 86 ? 4.836 11.988 -11.127 1.00 90.56 86 ASN A C 1
ATOM 642 O O . ASN A 1 86 ? 4.953 11.866 -12.353 1.00 90.56 86 ASN A O 1
ATOM 646 N N . SER A 1 87 ? 4.188 13.000 -10.566 1.00 85.75 87 SER A N 1
ATOM 647 C CA . SER A 1 87 ? 3.584 14.098 -11.304 1.00 85.75 87 SER A CA 1
ATOM 648 C C . SER A 1 87 ? 3.631 15.391 -10.484 1.00 85.75 87 SER A C 1
ATOM 650 O O . SER A 1 87 ? 4.005 15.384 -9.315 1.00 85.75 87 SER A O 1
ATOM 652 N N . VAL A 1 88 ? 3.337 16.534 -11.116 1.00 76.62 88 VAL A N 1
ATOM 653 C CA . VAL A 1 88 ? 3.444 17.860 -10.463 1.00 76.62 88 VAL A CA 1
ATOM 654 C C . VAL A 1 88 ? 2.172 18.695 -10.578 1.00 76.62 88 VAL A C 1
ATOM 656 O O . VAL A 1 88 ? 1.891 19.493 -9.690 1.00 76.62 88 VAL A O 1
ATOM 659 N N . THR A 1 89 ? 1.406 18.560 -11.667 1.00 74.88 89 THR A N 1
ATOM 660 C CA . THR A 1 89 ? 0.242 19.436 -11.919 1.00 74.88 89 THR A CA 1
ATOM 661 C C . THR A 1 89 ? -1.097 18.722 -11.835 1.00 74.88 89 THR A C 1
ATOM 663 O O . THR A 1 89 ? -2.054 19.298 -11.322 1.00 74.88 89 THR A O 1
ATOM 666 N N . ALA A 1 90 ? -1.160 17.481 -12.306 1.00 81.50 90 ALA A N 1
ATOM 667 C CA . ALA A 1 90 ? -2.282 16.584 -12.113 1.00 81.50 90 ALA A CA 1
ATOM 668 C C . ALA A 1 90 ? -1.740 15.184 -11.793 1.00 81.50 90 ALA A C 1
ATOM 670 O O . ALA A 1 90 ? -0.613 14.866 -12.186 1.00 81.50 90 ALA A O 1
ATOM 671 N N . PRO A 1 91 ? -2.485 14.360 -11.048 1.00 87.38 91 PRO A N 1
ATOM 672 C CA . PRO A 1 91 ? -2.030 13.018 -10.735 1.00 87.38 91 PRO A CA 1
ATOM 673 C C . PRO A 1 91 ? -1.911 12.152 -11.993 1.00 87.38 91 PRO A C 1
ATOM 675 O O . PRO A 1 91 ? -2.806 12.150 -12.841 1.00 87.38 91 PRO A O 1
ATOM 678 N N . TYR A 1 92 ? -0.804 11.417 -12.118 1.00 92.06 92 TYR A N 1
ATOM 679 C CA . TYR A 1 92 ? -0.726 10.311 -13.070 1.00 92.06 92 TYR A CA 1
ATOM 680 C C . TYR A 1 92 ? -1.495 9.126 -12.476 1.00 92.06 92 TYR A C 1
ATOM 682 O O . TYR A 1 92 ? -1.324 8.820 -11.297 1.00 92.06 92 TYR A O 1
ATOM 690 N N . LEU A 1 93 ? -2.363 8.487 -13.261 1.00 94.38 93 LEU A N 1
ATOM 691 C CA . LEU A 1 93 ? -3.251 7.436 -12.755 1.00 94.38 93 LEU A CA 1
ATOM 692 C C . LEU A 1 93 ? -2.701 6.053 -13.093 1.00 94.38 93 LEU A C 1
ATOM 694 O O . LEU A 1 93 ? -2.351 5.784 -14.244 1.00 94.38 93 LEU A O 1
ATOM 698 N N . ILE A 1 94 ? -2.665 5.158 -12.111 1.00 97.19 94 ILE A N 1
ATOM 699 C CA . ILE A 1 94 ? -2.259 3.765 -12.291 1.00 97.19 94 ILE A CA 1
ATOM 700 C C . ILE A 1 94 ? -3.360 2.846 -11.764 1.00 97.19 94 ILE A C 1
ATOM 702 O O . ILE A 1 94 ? -3.805 2.986 -10.635 1.00 97.19 94 ILE A O 1
ATOM 706 N N . ASP A 1 95 ? -3.785 1.884 -12.570 1.00 98.00 95 ASP A N 1
ATOM 707 C CA . ASP A 1 95 ? -4.712 0.825 -12.174 1.00 98.00 95 ASP A CA 1
ATOM 708 C C . ASP A 1 95 ? -3.965 -0.510 -12.205 1.00 98.00 95 ASP A C 1
ATOM 710 O O . ASP A 1 95 ? -3.537 -0.961 -13.270 1.00 98.00 95 ASP A O 1
ATOM 714 N N . ILE A 1 96 ? -3.755 -1.109 -11.035 1.00 98.69 96 ILE A N 1
ATOM 715 C CA . ILE A 1 96 ? -3.138 -2.421 -10.867 1.00 98.69 96 ILE A CA 1
ATOM 716 C C . ILE A 1 96 ? -4.230 -3.409 -10.485 1.00 98.69 96 ILE A C 1
ATOM 718 O O . ILE A 1 96 ? -4.800 -3.333 -9.398 1.00 98.69 96 ILE A O 1
ATOM 722 N N . SER A 1 97 ? -4.489 -4.373 -11.361 1.00 98.44 97 SER A N 1
ATOM 723 C CA . SER A 1 97 ? -5.583 -5.320 -11.195 1.00 98.44 97 SER A CA 1
ATOM 724 C C . SER A 1 97 ? -5.148 -6.777 -11.238 1.00 98.44 97 SER A C 1
ATOM 726 O O . SER A 1 97 ? -4.221 -7.174 -11.952 1.00 98.44 97 SER A O 1
ATOM 728 N N . VAL A 1 98 ? -5.867 -7.588 -10.461 1.00 98.75 98 VAL A N 1
ATOM 729 C CA . VAL A 1 98 ? -5.877 -9.048 -10.587 1.00 98.75 98 VAL A CA 1
ATOM 730 C C . VAL A 1 98 ? -7.313 -9.452 -10.880 1.00 98.75 98 VAL A C 1
ATOM 732 O O . VAL A 1 98 ? -8.146 -9.512 -9.975 1.00 98.75 98 VAL A O 1
ATOM 735 N N . ASP A 1 99 ? -7.617 -9.681 -12.154 1.00 98.12 99 ASP A N 1
ATOM 736 C CA . ASP A 1 99 ? -8.983 -9.921 -12.611 1.00 98.12 99 ASP A CA 1
ATOM 737 C C . ASP A 1 99 ? -9.397 -11.404 -12.523 1.00 98.12 99 ASP A C 1
ATOM 739 O O . ASP A 1 99 ? -8.602 -12.303 -12.230 1.00 98.12 99 ASP A O 1
ATOM 743 N N . ASP A 1 100 ? -10.667 -11.686 -12.829 1.00 97.75 100 ASP A N 1
ATOM 744 C CA . ASP A 1 100 ? -11.241 -13.037 -12.803 1.00 97.75 100 ASP A CA 1
ATOM 745 C C . ASP A 1 100 ? -10.484 -14.058 -13.667 1.00 97.75 100 ASP A C 1
ATOM 747 O O . ASP A 1 100 ? -10.501 -15.262 -13.370 1.00 97.75 100 ASP A O 1
ATOM 751 N N . SER A 1 101 ? -9.820 -13.597 -14.731 1.00 97.31 101 SER A N 1
ATOM 752 C CA . SER A 1 101 ? -9.081 -14.451 -15.659 1.00 97.31 101 SER A CA 1
ATOM 753 C C . SER A 1 101 ? -7.752 -14.947 -15.078 1.00 97.31 101 SER A C 1
ATOM 755 O O . SER A 1 101 ? -7.245 -15.992 -15.519 1.00 97.31 101 SER A O 1
ATOM 757 N N . TYR A 1 102 ? -7.231 -14.293 -14.032 1.00 98.00 102 TYR A N 1
ATOM 758 C CA . TYR A 1 102 ? -6.034 -14.753 -13.343 1.00 98.00 102 TYR A CA 1
ATOM 759 C C . TYR A 1 102 ? -6.281 -16.082 -12.624 1.00 98.00 102 TYR A C 1
ATOM 761 O O . TYR A 1 102 ? -7.026 -16.197 -11.648 1.00 98.00 102 TYR A O 1
ATOM 769 N N . SER A 1 103 ? -5.641 -17.132 -13.127 1.00 95.75 103 SER A N 1
ATOM 770 C CA . SER A 1 103 ? -5.813 -18.511 -12.647 1.00 95.75 103 SER A CA 1
ATOM 771 C C . SER A 1 103 ? -4.505 -19.164 -12.201 1.00 95.75 103 SER A C 1
ATOM 773 O O . SER A 1 103 ? -4.497 -20.318 -11.765 1.00 95.75 103 SER A O 1
ATOM 775 N N . GLN A 1 104 ? -3.390 -18.437 -12.292 1.00 95.69 104 GLN A N 1
ATOM 776 C CA . GLN A 1 104 ? -2.088 -18.918 -11.846 1.00 95.69 104 GLN A CA 1
ATOM 777 C C . GLN A 1 104 ? -2.024 -18.927 -10.316 1.00 95.69 104 GLN A C 1
ATOM 779 O O . GLN A 1 104 ? -2.709 -18.149 -9.657 1.00 95.69 104 GLN A O 1
ATOM 784 N N . ASN A 1 105 ? -1.232 -19.848 -9.756 1.00 96.25 105 ASN A N 1
ATOM 785 C CA . ASN A 1 105 ? -1.005 -19.971 -8.310 1.00 96.25 105 ASN A CA 1
ATOM 786 C C . ASN A 1 105 ? -2.302 -19.935 -7.465 1.00 96.25 105 ASN A C 1
ATOM 788 O O . ASN A 1 105 ? -2.357 -19.338 -6.397 1.00 96.25 105 ASN A O 1
ATOM 792 N N . GLY A 1 106 ? -3.382 -20.536 -7.977 1.00 96.62 106 GLY A N 1
ATOM 793 C CA . GLY A 1 106 ? -4.669 -20.573 -7.278 1.00 96.62 106 GLY A CA 1
ATOM 794 C C . GLY A 1 106 ? -5.387 -19.224 -7.153 1.00 96.62 106 GLY A C 1
ATOM 795 O O . GLY A 1 106 ? -6.262 -19.120 -6.306 1.00 96.62 106 GLY A O 1
ATOM 796 N N . GLY A 1 107 ? -5.051 -18.226 -7.979 1.00 97.88 107 GLY A N 1
ATOM 797 C CA . GLY A 1 107 ? -5.613 -16.870 -7.898 1.00 97.88 107 GLY A CA 1
ATOM 798 C C . GLY A 1 107 ? -4.730 -15.871 -7.145 1.00 97.88 107 GLY A C 1
ATOM 799 O O . GLY A 1 107 ? -5.134 -14.725 -6.983 1.00 97.88 107 GLY A O 1
ATOM 800 N N . VAL A 1 108 ? -3.532 -16.286 -6.720 1.00 98.69 108 VAL A N 1
ATOM 801 C CA . VAL A 1 108 ? -2.596 -15.456 -5.950 1.00 98.69 108 VAL A CA 1
ATOM 802 C C . VAL A 1 108 ? -1.481 -14.921 -6.853 1.00 98.69 108 VAL A C 1
ATOM 804 O O . VAL A 1 108 ? -0.629 -15.683 -7.324 1.00 98.69 108 VAL A O 1
ATOM 807 N N . LEU A 1 109 ? -1.481 -13.618 -7.121 1.00 98.75 109 LEU A N 1
ATOM 808 C CA . LEU A 1 109 ? -0.376 -12.915 -7.773 1.00 98.75 109 LEU A CA 1
ATOM 809 C C . LEU A 1 109 ? 0.628 -12.473 -6.706 1.00 98.75 109 LEU A C 1
ATOM 811 O O . LEU A 1 109 ? 0.229 -12.019 -5.638 1.00 98.75 109 LEU A O 1
ATOM 815 N N . VAL A 1 110 ? 1.920 -12.661 -6.971 1.00 98.44 110 VAL A N 1
ATOM 816 C CA . VAL A 1 110 ? 2.991 -12.342 -6.021 1.00 98.44 110 VAL A CA 1
ATOM 817 C C . VAL A 1 110 ? 4.011 -11.443 -6.702 1.00 98.44 110 VAL A C 1
ATOM 819 O O . VAL A 1 110 ? 4.614 -11.851 -7.698 1.00 98.44 110 VAL A O 1
ATOM 822 N N . ASP A 1 111 ? 4.214 -10.270 -6.116 1.00 98.38 111 ASP A N 1
ATOM 823 C CA . ASP A 1 111 ? 5.266 -9.324 -6.457 1.00 98.38 111 ASP A CA 1
ATOM 824 C C . ASP A 1 111 ? 6.301 -9.331 -5.333 1.00 98.38 111 ASP A C 1
ATOM 826 O O . ASP A 1 111 ? 5.996 -9.022 -4.181 1.00 98.38 111 ASP A O 1
ATOM 830 N N . GLU A 1 112 ? 7.526 -9.745 -5.651 1.00 97.38 112 GLU A N 1
ATOM 831 C CA . GLU A 1 112 ? 8.560 -9.967 -4.639 1.00 97.38 112 GLU A CA 1
ATOM 832 C C . GLU A 1 112 ? 9.975 -9.650 -5.128 1.00 97.38 112 GLU A C 1
ATOM 834 O O . GLU A 1 112 ? 10.320 -9.798 -6.306 1.00 97.38 112 GLU A O 1
ATOM 839 N N . ASN A 1 113 ? 10.834 -9.310 -4.171 1.00 97.94 113 ASN A N 1
ATOM 840 C CA . ASN A 1 113 ? 12.254 -9.033 -4.356 1.00 97.94 113 ASN A CA 1
ATOM 841 C C . ASN A 1 113 ? 12.542 -7.795 -5.219 1.00 97.94 113 ASN A C 1
ATOM 843 O O . ASN A 1 113 ? 13.607 -7.701 -5.830 1.00 97.94 113 ASN A O 1
ATOM 847 N N . ASN A 1 114 ? 11.614 -6.845 -5.282 1.00 98.56 114 ASN A N 1
ATOM 848 C CA . ASN A 1 114 ? 11.828 -5.564 -5.938 1.00 98.56 114 ASN A CA 1
ATOM 849 C C . ASN A 1 114 ? 12.512 -4.592 -4.968 1.00 98.56 114 ASN A C 1
ATOM 851 O O . ASN A 1 114 ? 12.138 -4.481 -3.800 1.00 98.56 114 ASN A O 1
ATOM 855 N N . SER A 1 115 ? 13.548 -3.899 -5.428 1.00 98.19 115 SER A N 1
ATOM 856 C CA . SER A 1 115 ? 14.435 -3.121 -4.563 1.00 98.19 115 SER A CA 1
ATOM 857 C C . SER A 1 115 ? 14.759 -1.760 -5.160 1.00 98.19 115 SER A C 1
ATOM 859 O O . SER A 1 115 ? 15.136 -1.657 -6.323 1.00 98.19 115 SER A O 1
ATOM 861 N N . ALA A 1 116 ? 14.720 -0.724 -4.332 1.00 98.25 116 ALA A N 1
ATOM 862 C CA . ALA A 1 116 ? 15.167 0.617 -4.680 1.00 98.25 116 ALA A CA 1
ATOM 863 C C . ALA A 1 116 ? 16.195 1.089 -3.653 1.00 98.25 116 ALA A C 1
ATOM 865 O O . ALA A 1 116 ? 16.008 0.872 -2.454 1.00 98.25 116 ALA A O 1
ATOM 866 N N . ALA A 1 117 ? 17.290 1.694 -4.111 1.00 97.12 117 ALA A N 1
ATOM 867 C CA . ALA A 1 117 ? 18.356 2.143 -3.219 1.00 97.12 117 ALA A CA 1
ATOM 868 C C . ALA A 1 117 ? 18.208 3.603 -2.771 1.00 97.12 117 ALA A C 1
ATOM 870 O O . ALA A 1 117 ? 18.811 3.996 -1.771 1.00 97.12 117 ALA A O 1
ATOM 871 N N . GLY A 1 118 ? 17.440 4.426 -3.493 1.00 95.12 118 GLY A N 1
ATOM 872 C CA . GLY A 1 118 ? 17.317 5.857 -3.200 1.00 95.12 118 GLY A CA 1
ATOM 873 C C . GLY A 1 118 ? 18.678 6.561 -3.200 1.00 95.12 118 GLY A C 1
ATOM 874 O O . GLY A 1 118 ? 18.955 7.376 -2.321 1.00 95.12 118 GLY A O 1
ATOM 875 N N . TYR A 1 119 ? 19.550 6.193 -4.144 1.00 94.25 119 TYR A N 1
ATOM 876 C CA . TYR A 1 119 ? 20.947 6.632 -4.276 1.00 94.25 119 TYR A CA 1
ATOM 877 C C . TYR A 1 119 ? 21.899 6.179 -3.155 1.00 94.25 119 TYR A C 1
ATOM 879 O O . TYR A 1 119 ? 23.027 6.674 -3.066 1.00 94.25 119 TYR A O 1
ATOM 887 N N . GLY A 1 120 ? 21.458 5.266 -2.288 1.00 92.50 120 GLY A N 1
ATOM 888 C CA . GLY A 1 120 ? 22.275 4.645 -1.249 1.00 92.50 120 GLY A CA 1
ATOM 889 C C . GLY A 1 120 ? 23.019 3.386 -1.709 1.00 92.50 120 GLY A C 1
ATOM 890 O O . GLY A 1 120 ? 22.947 2.965 -2.860 1.00 92.50 120 GLY A O 1
ATOM 891 N N . ASP A 1 121 ? 23.717 2.748 -0.766 1.00 91.44 121 ASP A N 1
ATOM 892 C CA . ASP A 1 121 ? 24.491 1.516 -1.001 1.00 91.44 121 ASP A CA 1
ATOM 893 C C . ASP A 1 121 ? 23.650 0.223 -0.866 1.00 91.44 121 ASP A C 1
ATOM 895 O O . ASP A 1 121 ? 24.190 -0.885 -0.922 1.00 91.44 121 ASP A O 1
ATOM 899 N N . GLY A 1 122 ? 22.337 0.332 -0.641 1.00 94.44 122 GLY A N 1
ATOM 900 C CA . GLY A 1 122 ? 21.449 -0.809 -0.420 1.00 94.44 122 GLY A CA 1
ATOM 901 C C . GLY A 1 122 ? 19.966 -0.427 -0.396 1.00 94.44 122 GLY A C 1
ATOM 902 O O . GLY A 1 122 ? 19.657 0.757 -0.516 1.00 94.44 122 GLY A O 1
ATOM 903 N N . PRO A 1 123 ? 19.061 -1.416 -0.251 1.00 96.44 123 PRO A N 1
ATOM 904 C CA . PRO A 1 123 ? 17.618 -1.190 -0.256 1.00 96.44 123 PRO A CA 1
ATOM 905 C C . PRO A 1 123 ? 17.186 -0.175 0.807 1.00 96.44 123 PRO A C 1
ATOM 907 O O . PRO A 1 123 ? 17.659 -0.219 1.944 1.00 96.44 123 PRO A O 1
ATOM 910 N N . SER A 1 124 ? 16.261 0.706 0.437 1.00 95.50 124 SER A N 1
ATOM 911 C CA . SER A 1 124 ? 15.687 1.729 1.308 1.00 95.50 124 SER A CA 1
ATOM 912 C C . SER A 1 124 ? 14.165 1.672 1.237 1.00 95.50 124 SER A C 1
ATOM 914 O O . SER A 1 124 ? 13.601 1.707 0.143 1.00 95.50 124 SER A O 1
ATOM 916 N N . SER A 1 125 ? 13.498 1.615 2.392 1.00 93.69 125 SER A N 1
ATOM 917 C CA . SER A 1 125 ? 12.032 1.674 2.475 1.00 93.69 125 SER A CA 1
ATOM 918 C C . SER A 1 125 ? 11.496 2.980 1.887 1.00 93.69 125 SER A C 1
ATOM 920 O O . SER A 1 125 ? 10.593 2.952 1.060 1.00 93.69 125 SER A O 1
ATOM 922 N N . ALA A 1 126 ? 12.158 4.106 2.169 1.00 93.69 126 ALA A N 1
ATOM 923 C CA . ALA A 1 126 ? 11.832 5.416 1.606 1.00 93.69 126 ALA A CA 1
ATOM 924 C C . ALA A 1 126 ? 12.005 5.507 0.085 1.00 93.69 126 ALA A C 1
ATOM 926 O O . ALA A 1 126 ? 11.522 6.451 -0.542 1.00 93.69 126 ALA A O 1
ATOM 927 N N . ALA A 1 127 ? 12.708 4.545 -0.521 1.00 96.12 127 ALA A N 1
ATOM 928 C CA . ALA A 1 127 ? 12.895 4.514 -1.959 1.00 96.12 127 ALA A CA 1
ATOM 929 C C . ALA A 1 127 ? 11.773 3.774 -2.709 1.00 96.12 127 ALA A C 1
ATOM 931 O O . ALA A 1 127 ? 11.671 3.927 -3.926 1.00 96.12 127 ALA A O 1
ATOM 932 N N . GLY A 1 128 ? 10.935 2.999 -2.011 1.00 96.44 128 GLY A N 1
ATOM 933 C CA . GLY A 1 128 ? 9.848 2.230 -2.611 1.00 96.44 128 GLY A CA 1
ATOM 934 C C . GLY A 1 128 ? 10.360 1.043 -3.428 1.00 96.44 128 GLY A C 1
ATOM 935 O O . GLY A 1 128 ? 10.491 1.117 -4.650 1.00 96.44 128 GLY A O 1
ATOM 936 N N . GLY A 1 129 ? 10.673 -0.065 -2.758 1.00 97.94 129 GLY A N 1
ATOM 937 C CA . GLY A 1 129 ? 11.167 -1.292 -3.382 1.00 97.94 129 GLY A CA 1
ATOM 938 C C . GLY A 1 129 ? 10.213 -1.850 -4.436 1.00 97.94 129 GLY A C 1
ATOM 939 O O . GLY A 1 129 ? 10.634 -2.111 -5.560 1.00 97.94 129 GLY A O 1
ATOM 940 N N . PHE A 1 130 ? 8.924 -1.967 -4.121 1.00 98.50 130 PHE A N 1
ATOM 941 C CA . PHE A 1 130 ? 7.910 -2.272 -5.127 1.00 98.50 130 PHE A CA 1
ATOM 942 C C . PHE A 1 130 ? 7.572 -1.007 -5.910 1.00 98.50 130 PHE A C 1
ATOM 944 O O . PHE A 1 130 ? 7.746 -0.962 -7.129 1.00 98.50 130 PHE A O 1
ATOM 951 N N . MET A 1 131 ? 7.142 0.042 -5.210 1.00 98.19 131 MET A N 1
ATOM 952 C CA . MET A 1 131 ? 6.622 1.242 -5.850 1.00 98.19 131 MET A CA 1
ATOM 953 C C . MET A 1 131 ? 7.043 2.510 -5.121 1.00 98.19 131 MET A C 1
ATOM 955 O O . MET A 1 131 ? 6.907 2.611 -3.904 1.00 98.19 131 MET A O 1
ATOM 959 N N . TYR A 1 132 ? 7.466 3.508 -5.892 1.00 97.50 132 TYR A N 1
ATOM 960 C CA . TYR A 1 132 ? 7.507 4.889 -5.431 1.00 97.50 132 TYR A CA 1
ATOM 961 C C . TYR A 1 132 ? 6.399 5.684 -6.118 1.00 97.50 132 TYR A C 1
ATOM 963 O O . TYR A 1 132 ? 6.385 5.811 -7.347 1.00 97.50 132 TYR A O 1
ATOM 971 N N . LEU A 1 133 ? 5.479 6.197 -5.308 1.00 94.56 133 LEU A N 1
ATOM 972 C CA . LEU A 1 133 ? 4.291 6.929 -5.715 1.00 94.56 133 LEU A CA 1
ATOM 973 C C . LEU A 1 133 ? 4.442 8.387 -5.267 1.00 94.56 133 LEU A C 1
ATOM 975 O O . LEU A 1 133 ? 4.165 8.715 -4.115 1.00 94.56 133 LEU A O 1
ATOM 979 N N . GLY A 1 134 ? 4.896 9.264 -6.168 1.00 92.19 134 GLY A N 1
ATOM 980 C CA . GLY A 1 134 ? 4.887 10.717 -5.943 1.00 92.19 134 GLY A CA 1
ATOM 981 C C . GLY A 1 134 ? 3.456 11.269 -5.858 1.00 92.19 134 GLY A C 1
ATOM 982 O O . GLY A 1 134 ? 2.579 10.618 -5.316 1.00 92.19 134 GLY A O 1
ATOM 983 N N . LEU A 1 135 ? 3.138 12.410 -6.477 1.00 89.19 135 LEU A N 1
ATOM 984 C CA . LEU A 1 135 ? 1.752 12.944 -6.475 1.00 89.19 135 LEU A CA 1
ATOM 985 C C . LEU A 1 135 ? 0.757 12.163 -7.366 1.00 89.19 135 LEU A C 1
ATOM 987 O O . LEU A 1 135 ? -0.244 12.705 -7.829 1.00 89.19 135 LEU A O 1
ATOM 991 N N . SER A 1 136 ? 1.068 10.911 -7.681 1.00 93.38 136 SER A N 1
ATOM 992 C CA . SER A 1 136 ? 0.273 10.038 -8.544 1.00 93.38 136 SER A CA 1
ATOM 993 C C . SER A 1 136 ? -0.741 9.238 -7.724 1.00 93.38 136 SER A C 1
ATOM 995 O O . SER A 1 136 ? -0.618 9.126 -6.505 1.00 93.38 136 SER A O 1
ATOM 997 N N . GLU A 1 137 ? -1.746 8.680 -8.391 1.00 95.06 137 GLU A N 1
ATOM 998 C CA . GLU A 1 137 ? -2.778 7.862 -7.745 1.00 95.06 137 GLU A CA 1
ATOM 999 C C . GLU A 1 137 ? -2.692 6.439 -8.280 1.00 95.06 137 GLU A C 1
ATOM 1001 O O . GLU A 1 137 ? -2.613 6.227 -9.493 1.00 95.06 137 GLU A O 1
ATOM 1006 N N . VAL A 1 138 ? -2.730 5.462 -7.379 1.00 97.62 138 VAL A N 1
ATOM 1007 C CA . VAL A 1 138 ? -2.822 4.050 -7.731 1.00 97.62 138 VAL A CA 1
ATOM 1008 C C . VAL A 1 138 ? -4.106 3.449 -7.183 1.00 97.62 138 VAL A C 1
ATOM 1010 O O . VAL A 1 138 ? -4.434 3.589 -6.007 1.00 97.62 138 VAL A O 1
ATOM 1013 N N . THR A 1 139 ? -4.825 2.739 -8.043 1.00 98.56 139 THR A N 1
ATOM 1014 C CA . THR A 1 139 ? -5.916 1.853 -7.651 1.00 98.56 139 THR A CA 1
ATOM 1015 C C . THR A 1 139 ? -5.427 0.414 -7.701 1.00 98.56 139 THR A C 1
ATOM 1017 O O . THR A 1 139 ? -4.893 -0.020 -8.717 1.00 98.56 139 THR A O 1
ATOM 1020 N N . PHE A 1 140 ? -5.623 -0.330 -6.617 1.00 98.81 140 PHE A N 1
ATOM 1021 C CA . PHE A 1 140 ? -5.535 -1.784 -6.610 1.00 98.81 140 PHE A CA 1
ATOM 1022 C C . PHE A 1 140 ? -6.951 -2.353 -6.753 1.00 98.81 140 PHE A C 1
ATOM 1024 O O . PHE A 1 140 ? -7.723 -2.279 -5.797 1.00 98.81 140 PHE A O 1
ATOM 1031 N N . ASP A 1 141 ? -7.310 -2.899 -7.918 1.00 98.69 141 ASP A N 1
ATOM 1032 C CA . ASP A 1 141 ? -8.616 -3.539 -8.161 1.00 98.69 141 ASP A CA 1
ATOM 1033 C C . ASP A 1 141 ? -8.468 -5.063 -8.245 1.00 98.69 141 ASP A C 1
ATOM 1035 O O . ASP A 1 141 ? -7.984 -5.630 -9.228 1.00 98.69 141 ASP A O 1
ATOM 1039 N N . ILE A 1 142 ? -8.841 -5.746 -7.166 1.00 98.88 142 ILE A N 1
ATOM 1040 C CA . ILE A 1 142 ? -8.580 -7.178 -7.006 1.00 98.88 142 ILE A CA 1
ATOM 1041 C C . ILE A 1 142 ? -9.911 -7.920 -6.985 1.00 98.88 142 ILE A C 1
ATOM 1043 O O . ILE A 1 142 ? -10.739 -7.720 -6.093 1.00 98.88 142 ILE A O 1
ATOM 1047 N N . ALA A 1 143 ? -10.118 -8.778 -7.982 1.00 98.75 143 ALA A N 1
ATOM 1048 C CA . ALA A 1 143 ? -11.368 -9.499 -8.170 1.00 98.75 143 ALA A CA 1
ATOM 1049 C C . ALA A 1 143 ? -11.632 -10.532 -7.063 1.00 98.75 143 ALA A C 1
ATOM 1051 O O . ALA A 1 143 ? -10.742 -10.935 -6.313 1.00 98.75 143 ALA A O 1
ATOM 1052 N N . ASP A 1 144 ? -12.884 -10.979 -6.981 1.00 98.44 144 ASP A N 1
ATOM 1053 C CA . ASP A 1 144 ? -13.330 -11.930 -5.967 1.00 98.44 144 ASP A CA 1
ATOM 1054 C C . ASP A 1 144 ? -12.516 -13.233 -5.989 1.00 98.44 144 ASP A C 1
ATOM 1056 O O . ASP A 1 144 ? -12.262 -13.831 -7.041 1.00 98.44 144 ASP A O 1
ATOM 1060 N N . GLY A 1 145 ? -12.095 -13.686 -4.808 1.00 98.12 145 GLY A N 1
ATOM 1061 C CA . GLY A 1 145 ? -11.252 -14.874 -4.664 1.00 98.12 145 GLY A CA 1
ATOM 1062 C C . GLY A 1 145 ? -9.858 -14.751 -5.294 1.00 98.12 145 GLY A C 1
ATOM 1063 O O . GLY A 1 145 ? -9.220 -15.782 -5.536 1.00 98.12 145 GLY A O 1
ATOM 1064 N N . LYS A 1 146 ? -9.394 -13.530 -5.596 1.00 98.81 146 LYS A N 1
ATOM 1065 C CA . LYS A 1 146 ? -8.005 -13.237 -5.968 1.00 98.81 146 LYS A CA 1
ATOM 1066 C C . LYS A 1 146 ? -7.257 -12.595 -4.812 1.00 98.81 146 LYS A C 1
ATOM 1068 O O . LYS A 1 146 ? -7.847 -11.956 -3.945 1.00 98.81 146 LYS A O 1
ATOM 1073 N N . THR A 1 147 ? -5.938 -12.724 -4.866 1.00 98.88 147 THR A N 1
ATOM 1074 C CA . THR A 1 147 ? -5.032 -12.085 -3.915 1.00 98.88 147 THR A CA 1
ATOM 1075 C C . THR A 1 147 ? -3.854 -11.478 -4.665 1.00 98.88 147 THR A C 1
ATOM 1077 O O . THR A 1 147 ? -3.248 -12.157 -5.496 1.00 98.88 147 THR A O 1
ATOM 1080 N N . LEU A 1 148 ? -3.497 -10.236 -4.345 1.00 98.88 148 LEU A N 1
ATOM 1081 C CA . LEU A 1 148 ? -2.203 -9.645 -4.688 1.00 98.88 148 LEU A CA 1
ATOM 1082 C C . LEU A 1 148 ? -1.337 -9.609 -3.432 1.00 98.88 148 LEU A C 1
ATOM 1084 O O . LEU A 1 148 ? -1.718 -9.003 -2.435 1.00 98.88 148 LEU A O 1
ATOM 1088 N N . VAL A 1 149 ? -0.172 -10.245 -3.478 1.00 98.75 149 VAL A N 1
ATOM 1089 C CA . VAL A 1 149 ? 0.819 -10.204 -2.402 1.00 98.75 149 VAL A CA 1
ATOM 1090 C C . VAL A 1 149 ? 1.983 -9.335 -2.844 1.00 98.75 149 VAL A C 1
ATOM 1092 O O . VAL A 1 149 ? 2.629 -9.654 -3.839 1.00 98.75 149 VAL A O 1
ATOM 1095 N N . ILE A 1 150 ? 2.270 -8.282 -2.083 1.00 98.38 150 ILE A N 1
ATOM 1096 C CA . ILE A 1 150 ? 3.442 -7.429 -2.275 1.00 98.38 150 ILE A CA 1
ATOM 1097 C C . ILE A 1 150 ? 4.410 -7.690 -1.126 1.00 98.38 150 ILE A C 1
ATOM 1099 O O . ILE A 1 150 ? 4.131 -7.397 0.041 1.00 98.38 150 ILE A O 1
ATOM 1103 N N . GLY A 1 151 ? 5.561 -8.246 -1.479 1.00 96.81 151 GLY A N 1
ATOM 1104 C CA . GLY A 1 151 ? 6.659 -8.517 -0.573 1.00 96.81 151 GLY A CA 1
ATOM 1105 C C . GLY A 1 151 ? 6.588 -9.847 0.164 1.00 96.81 151 GLY A C 1
ATOM 1106 O O . GLY A 1 151 ? 5.641 -10.634 0.074 1.00 96.81 151 GLY A O 1
ATOM 1107 N N . ASN A 1 152 ? 7.642 -10.082 0.940 1.00 94.31 152 ASN A N 1
ATOM 1108 C CA . ASN A 1 152 ? 7.871 -11.318 1.672 1.00 94.31 152 ASN A CA 1
ATOM 1109 C C . ASN A 1 152 ? 8.318 -11.009 3.107 1.00 94.31 152 ASN A C 1
ATOM 1111 O O . ASN A 1 152 ? 9.288 -10.286 3.329 1.00 94.31 152 ASN A O 1
ATOM 1115 N N . THR A 1 153 ? 7.648 -11.608 4.094 1.00 93.56 153 THR A N 1
ATOM 1116 C CA . THR A 1 153 ? 7.945 -11.404 5.520 1.00 93.56 153 THR A CA 1
ATOM 1117 C C . THR A 1 153 ? 9.321 -11.920 5.949 1.00 93.56 153 THR A C 1
ATOM 1119 O O . THR A 1 153 ? 9.797 -11.547 7.019 1.00 93.56 153 THR A O 1
ATOM 1122 N N . GLU A 1 154 ? 9.980 -12.749 5.141 1.00 93.62 154 GLU A N 1
ATOM 1123 C CA . GLU A 1 154 ? 11.357 -13.188 5.393 1.00 93.62 154 GLU A CA 1
ATOM 1124 C C . GLU A 1 154 ? 12.397 -12.094 5.083 1.00 93.62 154 GLU A C 1
ATOM 1126 O O . GLU A 1 154 ? 13.526 -12.169 5.573 1.00 93.62 154 GLU A O 1
ATOM 1131 N N . ASN A 1 155 ? 12.027 -11.062 4.313 1.00 91.56 155 ASN A N 1
ATOM 1132 C CA . ASN A 1 155 ? 12.883 -9.907 4.044 1.00 91.56 155 ASN A CA 1
ATOM 1133 C C . ASN A 1 155 ? 12.872 -8.908 5.220 1.00 91.56 155 ASN A C 1
ATOM 1135 O O . ASN A 1 155 ? 12.049 -8.970 6.144 1.00 91.56 155 ASN A O 1
ATOM 1139 N N . ASP A 1 156 ? 13.815 -7.965 5.203 1.00 88.38 156 ASP A N 1
ATOM 1140 C CA . ASP A 1 156 ? 13.947 -6.930 6.236 1.00 88.38 156 ASP A CA 1
ATOM 1141 C C . ASP A 1 156 ? 12.825 -5.877 6.194 1.00 88.38 156 ASP A C 1
ATOM 1143 O O . ASP A 1 156 ? 12.524 -5.271 7.223 1.00 88.38 156 ASP A O 1
ATOM 1147 N N . GLY A 1 157 ? 12.124 -5.763 5.064 1.00 91.06 157 GLY A N 1
ATOM 1148 C CA . GLY A 1 157 ? 10.980 -4.880 4.840 1.00 91.06 157 GLY A CA 1
ATOM 1149 C C . GLY A 1 157 ? 11.289 -3.709 3.908 1.00 91.06 157 GLY A C 1
ATOM 1150 O O . GLY A 1 157 ? 10.361 -3.168 3.321 1.00 91.06 157 GLY A O 1
ATOM 1151 N N . ALA A 1 158 ? 12.563 -3.355 3.706 1.00 94.56 158 ALA A N 1
ATOM 1152 C CA . ALA A 1 158 ? 12.932 -2.305 2.753 1.00 94.56 158 ALA A CA 1
ATOM 1153 C C . ALA A 1 158 ? 12.692 -2.760 1.303 1.00 94.56 158 ALA A C 1
ATOM 1155 O O . ALA A 1 158 ? 12.264 -1.981 0.451 1.00 94.56 158 ALA A O 1
ATOM 1156 N N . VAL A 1 159 ? 12.934 -4.044 1.038 1.00 96.69 159 VAL A N 1
ATOM 1157 C CA . VAL A 1 159 ? 12.558 -4.711 -0.212 1.00 96.69 159 VAL A CA 1
ATOM 1158 C C . VAL A 1 159 ? 11.031 -4.790 -0.313 1.00 96.69 159 VAL A C 1
ATOM 1160 O O . VAL A 1 159 ? 10.362 -5.095 0.671 1.00 96.69 159 VAL A O 1
ATOM 1163 N N . ASP A 1 160 ? 10.501 -4.523 -1.507 1.00 97.81 160 ASP A N 1
ATOM 1164 C CA . ASP A 1 160 ? 9.070 -4.491 -1.844 1.00 97.81 160 ASP A CA 1
ATOM 1165 C C . ASP A 1 160 ? 8.245 -3.399 -1.140 1.00 97.81 160 ASP A C 1
ATOM 1167 O O . ASP A 1 160 ? 7.021 -3.388 -1.242 1.00 97.81 160 ASP A O 1
ATOM 1171 N N . SER A 1 161 ? 8.901 -2.454 -0.465 1.00 96.81 161 SER A N 1
ATOM 1172 C CA . SER A 1 161 ? 8.240 -1.301 0.156 1.00 96.81 161 SER A CA 1
ATOM 1173 C C . SER A 1 161 ? 7.478 -0.443 -0.857 1.00 96.81 161 SER A C 1
ATOM 1175 O O . SER A 1 161 ? 7.840 -0.343 -2.036 1.00 96.81 161 SER A O 1
ATOM 1177 N N . ILE A 1 162 ? 6.425 0.203 -0.375 1.00 96.50 162 ILE A N 1
ATOM 1178 C CA . ILE A 1 162 ? 5.721 1.289 -1.048 1.00 96.50 162 ILE A CA 1
ATOM 1179 C C . ILE A 1 162 ? 6.084 2.584 -0.324 1.00 96.50 162 ILE A C 1
ATOM 1181 O O . ILE A 1 162 ? 6.049 2.631 0.906 1.00 96.50 162 ILE A O 1
ATOM 1185 N N . ALA A 1 163 ? 6.430 3.622 -1.083 1.00 94.94 163 ALA A N 1
ATOM 1186 C CA . ALA A 1 163 ? 6.828 4.921 -0.546 1.00 94.94 163 ALA A CA 1
ATOM 1187 C C . ALA A 1 163 ? 6.266 6.087 -1.365 1.00 94.94 163 ALA A C 1
ATOM 1189 O O . ALA A 1 163 ? 5.825 5.903 -2.503 1.00 94.94 163 ALA A O 1
ATOM 1190 N N . GLY A 1 164 ? 6.334 7.288 -0.787 1.00 92.62 164 GLY A N 1
ATOM 1191 C CA . GLY A 1 164 ? 5.918 8.542 -1.415 1.00 92.62 164 GLY A CA 1
ATOM 1192 C C . GLY A 1 164 ? 4.622 9.120 -0.837 1.00 92.62 164 GLY A C 1
ATOM 1193 O O . GLY A 1 164 ? 4.174 8.721 0.237 1.00 92.62 164 GLY A O 1
ATOM 1194 N N . THR A 1 165 ? 4.050 10.105 -1.530 1.00 91.44 165 THR A N 1
ATOM 1195 C CA . THR A 1 165 ? 3.023 11.020 -0.993 1.00 91.44 165 THR A CA 1
ATOM 1196 C C . THR A 1 165 ? 1.673 10.940 -1.711 1.00 91.44 165 THR A C 1
ATOM 1198 O O . THR A 1 165 ? 0.773 11.724 -1.416 1.00 91.44 165 THR A O 1
ATOM 1201 N N . GLY A 1 166 ? 1.526 10.026 -2.672 1.00 92.62 166 GLY A N 1
ATOM 1202 C CA . GLY A 1 166 ? 0.340 9.928 -3.524 1.00 92.62 166 GLY A CA 1
ATOM 1203 C C . GLY A 1 166 ? -0.905 9.356 -2.848 1.00 92.62 166 GLY A C 1
ATOM 1204 O O . GLY A 1 166 ? -1.027 9.325 -1.628 1.00 92.62 166 GLY A O 1
ATOM 1205 N N . LEU A 1 167 ? -1.845 8.874 -3.657 1.00 94.44 167 LEU A N 1
ATOM 1206 C CA . LEU A 1 167 ? -3.065 8.219 -3.175 1.00 94.44 167 LEU A CA 1
ATOM 1207 C C . LEU A 1 167 ? -3.061 6.742 -3.557 1.00 94.44 167 LEU A C 1
ATOM 1209 O O . LEU A 1 167 ? -2.865 6.398 -4.721 1.00 94.44 167 LEU A O 1
ATOM 1213 N N . ILE A 1 168 ? -3.343 5.879 -2.588 1.00 97.44 168 ILE A N 1
ATOM 1214 C CA . ILE A 1 168 ? -3.601 4.458 -2.805 1.00 97.44 168 ILE A CA 1
ATOM 1215 C C . ILE A 1 168 ? -5.077 4.178 -2.531 1.00 97.44 168 ILE A C 1
ATOM 1217 O O . ILE A 1 168 ? -5.548 4.377 -1.413 1.00 97.44 168 ILE A O 1
ATOM 1221 N N . THR A 1 169 ? -5.787 3.619 -3.506 1.00 98.06 169 THR A N 1
ATOM 1222 C CA . THR A 1 169 ? -7.171 3.162 -3.337 1.00 98.06 169 THR A CA 1
ATOM 1223 C C . THR A 1 169 ? -7.261 1.660 -3.573 1.00 98.06 169 THR A C 1
ATOM 1225 O O . THR A 1 169 ? -6.919 1.161 -4.640 1.00 98.06 169 THR A O 1
ATOM 1228 N N . LYS A 1 170 ? -7.752 0.907 -2.590 1.00 98.50 170 LYS A N 1
ATOM 1229 C CA . LYS A 1 170 ? -8.050 -0.522 -2.722 1.00 98.50 170 LYS A CA 1
ATOM 1230 C C . LYS A 1 170 ? -9.536 -0.718 -3.026 1.00 98.50 170 LYS A C 1
ATOM 1232 O O . LYS A 1 170 ? -10.399 -0.358 -2.224 1.00 98.50 170 LYS A O 1
ATOM 1237 N N . THR A 1 171 ? -9.812 -1.332 -4.171 1.00 98.31 171 THR A N 1
ATOM 1238 C CA . THR A 1 171 ? -11.144 -1.715 -4.654 1.00 98.31 171 THR A CA 1
ATOM 1239 C C . THR A 1 171 ? -11.171 -3.203 -5.033 1.00 98.31 171 THR A C 1
ATOM 1241 O O . THR A 1 171 ? -10.213 -3.940 -4.775 1.00 98.31 171 THR A O 1
ATOM 1244 N N . GLY A 1 172 ? -12.295 -3.678 -5.575 1.00 98.31 172 GLY A N 1
ATOM 1245 C CA . GLY A 1 172 ? -12.530 -5.107 -5.793 1.00 98.31 172 GLY A CA 1
ATOM 1246 C C . GLY A 1 172 ? -12.701 -5.885 -4.479 1.00 98.31 172 GLY A C 1
ATOM 1247 O O . GLY A 1 172 ? -12.281 -5.435 -3.414 1.00 98.31 172 GLY A O 1
ATOM 1248 N N . SER A 1 173 ? -13.392 -7.025 -4.513 1.00 98.38 173 SER A N 1
ATOM 1249 C CA . SER A 1 173 ? -13.715 -7.784 -3.292 1.00 98.38 173 SER A CA 1
ATOM 1250 C C . SER A 1 173 ? -12.620 -8.748 -2.830 1.00 98.38 173 SER A C 1
ATOM 1252 O O . SER A 1 173 ? -12.780 -9.339 -1.770 1.00 98.38 173 SER A O 1
ATOM 1254 N N . GLY A 1 174 ? -11.545 -8.926 -3.602 1.00 98.81 174 GLY A N 1
ATOM 1255 C CA . GLY A 1 174 ? -10.406 -9.761 -3.218 1.00 98.81 174 GLY A CA 1
ATOM 1256 C C . GLY A 1 174 ? -9.396 -9.044 -2.322 1.00 98.81 174 GLY A C 1
ATOM 1257 O O . GLY A 1 174 ? -9.626 -7.920 -1.860 1.00 98.81 174 GLY A O 1
ATOM 1258 N N . ASP A 1 175 ? -8.246 -9.685 -2.130 1.00 98.81 175 ASP A N 1
ATOM 1259 C CA . ASP A 1 175 ? -7.334 -9.377 -1.026 1.00 98.81 175 ASP A CA 1
ATOM 1260 C C . ASP A 1 175 ? -6.034 -8.718 -1.507 1.00 98.81 175 ASP A C 1
ATOM 1262 O O . ASP A 1 175 ? -5.389 -9.187 -2.448 1.00 98.81 175 ASP A O 1
ATOM 1266 N N . LEU A 1 176 ? -5.599 -7.662 -0.820 1.00 98.81 176 LEU A N 1
ATOM 1267 C CA . LEU A 1 176 ? -4.259 -7.086 -0.950 1.00 98.81 176 LEU A CA 1
ATOM 1268 C C . LEU A 1 176 ? -3.444 -7.415 0.303 1.00 98.81 176 LEU A C 1
ATOM 1270 O O . LEU A 1 176 ? -3.808 -7.019 1.404 1.00 98.81 176 LEU A O 1
ATOM 1274 N N . VAL A 1 177 ? -2.315 -8.097 0.150 1.00 98.50 177 VAL A N 1
ATOM 1275 C CA . VAL A 1 177 ? -1.422 -8.448 1.260 1.00 98.50 177 VAL A CA 1
ATOM 1276 C C . VAL A 1 177 ? -0.143 -7.632 1.157 1.00 98.50 177 VAL A C 1
ATOM 1278 O O . VAL A 1 177 ? 0.584 -7.735 0.169 1.00 98.50 177 VAL A O 1
ATOM 1281 N N . LEU A 1 178 ? 0.154 -6.860 2.200 1.00 97.69 178 LEU A N 1
ATOM 1282 C CA . LEU A 1 178 ? 1.351 -6.030 2.292 1.00 97.69 178 LEU A CA 1
ATOM 1283 C C . LEU A 1 178 ? 2.319 -6.627 3.316 1.00 97.69 178 LEU A C 1
ATOM 1285 O O . LEU A 1 178 ? 2.054 -6.674 4.520 1.00 97.69 178 LEU A O 1
ATOM 1289 N N . ASN A 1 179 ? 3.457 -7.094 2.812 1.00 97.00 179 ASN A N 1
ATOM 1290 C CA . ASN A 1 179 ? 4.485 -7.813 3.563 1.00 97.00 179 ASN A CA 1
ATOM 1291 C C . ASN A 1 179 ? 5.819 -7.051 3.609 1.00 97.00 179 ASN A C 1
ATOM 1293 O O . ASN A 1 179 ? 6.859 -7.661 3.853 1.00 97.00 179 ASN A O 1
ATOM 1297 N N . ALA A 1 180 ? 5.800 -5.738 3.390 1.00 95.19 180 ALA A N 1
ATOM 1298 C CA . ALA A 1 180 ? 6.970 -4.862 3.412 1.00 95.19 180 ALA A CA 1
ATOM 1299 C C . ALA A 1 180 ? 6.853 -3.776 4.500 1.00 95.19 180 ALA A C 1
ATOM 1301 O O . ALA A 1 180 ? 5.840 -3.682 5.198 1.00 95.19 180 ALA A O 1
ATOM 1302 N N . ASP A 1 181 ? 7.912 -2.993 4.688 1.00 93.69 181 ASP A N 1
ATOM 1303 C CA . ASP A 1 181 ? 7.896 -1.770 5.491 1.00 93.69 181 ASP A CA 1
ATOM 1304 C C . ASP A 1 181 ? 7.463 -0.598 4.602 1.00 93.69 181 ASP A C 1
ATOM 1306 O O . ASP A 1 181 ? 8.226 -0.149 3.749 1.00 93.69 181 ASP A O 1
ATOM 1310 N N . ASN A 1 182 ? 6.231 -0.127 4.788 1.00 93.19 182 ASN A N 1
ATOM 1311 C CA . ASN A 1 182 ? 5.658 0.997 4.045 1.00 93.19 182 ASN A CA 1
ATOM 1312 C C . ASN A 1 182 ? 5.468 2.224 4.954 1.00 93.19 182 ASN A C 1
ATOM 1314 O O . ASN A 1 182 ? 4.527 2.997 4.769 1.00 93.19 182 ASN A O 1
ATOM 1318 N N . ASN A 1 183 ? 6.297 2.389 5.995 1.00 89.19 183 ASN A N 1
ATOM 1319 C CA . ASN A 1 183 ? 6.185 3.548 6.889 1.00 89.19 183 ASN A CA 1
ATOM 1320 C C . ASN A 1 183 ? 6.535 4.874 6.209 1.00 89.19 183 ASN A C 1
ATOM 1322 O O . ASN A 1 183 ? 6.030 5.899 6.657 1.00 89.19 183 ASN A O 1
ATOM 1326 N N . ASP A 1 184 ? 7.349 4.836 5.151 1.00 90.12 184 ASP A N 1
ATOM 1327 C CA . ASP A 1 184 ? 7.733 5.999 4.339 1.00 90.12 184 ASP A CA 1
ATOM 1328 C C . ASP A 1 184 ? 6.715 6.322 3.222 1.00 90.12 184 ASP A C 1
ATOM 1330 O O . ASP A 1 184 ? 6.960 7.166 2.356 1.00 90.12 184 ASP A O 1
ATOM 1334 N N . PHE A 1 185 ? 5.569 5.632 3.204 1.00 92.06 185 PHE A N 1
ATOM 1335 C CA . PHE A 1 185 ? 4.395 6.100 2.481 1.00 92.06 185 PHE A CA 1
ATOM 1336 C C . PHE A 1 185 ? 3.578 7.010 3.403 1.00 92.06 185 PHE A C 1
ATOM 1338 O O . PHE A 1 185 ? 2.968 6.545 4.371 1.00 92.06 185 PHE A O 1
ATOM 1345 N N . THR A 1 186 ? 3.573 8.303 3.091 1.00 90.19 186 THR A N 1
ATOM 1346 C CA . THR A 1 186 ? 2.881 9.342 3.872 1.00 90.19 186 THR A CA 1
ATOM 1347 C C . THR A 1 186 ? 1.588 9.807 3.219 1.00 90.19 186 THR A C 1
ATOM 1349 O O . THR A 1 186 ? 0.798 10.523 3.838 1.00 90.19 186 THR A O 1
ATOM 1352 N N . GLY A 1 187 ? 1.382 9.393 1.969 1.00 90.56 187 GLY A N 1
ATOM 1353 C CA . GLY A 1 187 ? 0.190 9.657 1.190 1.00 90.56 187 GLY A CA 1
ATOM 1354 C C . GLY A 1 187 ? -1.087 9.074 1.795 1.00 90.56 187 GLY A C 1
ATOM 1355 O O . GLY A 1 187 ? -1.085 8.407 2.832 1.00 90.56 187 GLY A O 1
ATOM 1356 N N . GLU A 1 188 ? -2.215 9.350 1.150 1.00 91.75 188 GLU A N 1
ATOM 1357 C CA . GLU A 1 188 ? -3.506 8.834 1.600 1.00 91.75 188 GLU A CA 1
ATOM 1358 C C . GLU A 1 188 ? -3.681 7.377 1.159 1.00 91.75 188 GLU A C 1
ATOM 1360 O O . GLU A 1 188 ? -3.363 7.011 0.027 1.00 91.75 188 GLU A O 1
ATOM 1365 N N . MET A 1 189 ? -4.231 6.539 2.039 1.00 95.25 189 MET A N 1
ATOM 1366 C CA . MET A 1 189 ? -4.693 5.203 1.666 1.00 95.25 189 MET A CA 1
ATOM 1367 C C . MET A 1 189 ? -6.168 5.032 2.000 1.00 95.25 189 MET A C 1
ATOM 1369 O O . MET A 1 189 ? -6.601 5.245 3.135 1.00 95.25 189 MET A O 1
ATOM 1373 N N . GLN A 1 190 ? -6.927 4.565 1.020 1.00 97.06 190 GLN A N 1
ATOM 1374 C CA . GLN A 1 190 ? -8.351 4.295 1.131 1.00 97.06 190 GLN A CA 1
ATOM 1375 C C . GLN A 1 190 ? -8.620 2.828 0.813 1.00 97.06 190 GLN A C 1
ATOM 1377 O O . GLN A 1 190 ? -8.255 2.327 -0.248 1.00 97.06 190 GLN A O 1
ATOM 1382 N N . ILE A 1 191 ? -9.288 2.131 1.723 1.00 98.38 191 ILE A N 1
ATOM 1383 C CA . ILE A 1 191 ? -9.820 0.791 1.489 1.00 98.38 191 ILE A CA 1
ATOM 1384 C C . ILE A 1 191 ? -11.311 0.955 1.236 1.00 98.38 191 ILE A C 1
ATOM 1386 O O . ILE A 1 191 ? -12.081 1.170 2.168 1.00 98.38 191 ILE A O 1
ATOM 1390 N N . GLU A 1 192 ? -11.724 0.886 -0.025 1.00 98.31 192 GLU A N 1
ATOM 1391 C CA . GLU A 1 192 ? -13.124 1.068 -0.414 1.00 98.31 192 GLU A CA 1
ATOM 1392 C C . GLU A 1 192 ? -13.876 -0.257 -0.570 1.00 98.31 192 GLU A C 1
ATOM 1394 O O . GLU A 1 192 ? -15.103 -0.276 -0.439 1.00 98.31 192 GLU A O 1
ATOM 1399 N N . ASN A 1 193 ? -13.168 -1.353 -0.868 1.00 98.56 193 ASN A N 1
ATOM 1400 C CA . ASN A 1 193 ? -13.733 -2.701 -0.953 1.00 98.56 193 ASN A CA 1
ATOM 1401 C C . ASN A 1 193 ? -12.660 -3.796 -0.787 1.00 98.56 193 ASN A C 1
ATOM 1403 O O . ASN A 1 193 ? -11.487 -3.594 -1.120 1.00 98.56 193 ASN A O 1
ATOM 1407 N N . GLY A 1 194 ? -13.095 -4.971 -0.335 1.00 98.69 194 GLY A N 1
ATOM 1408 C CA . GLY A 1 194 ? -12.242 -6.130 -0.090 1.00 98.69 194 GLY A CA 1
ATOM 1409 C C . GLY A 1 194 ? -11.348 -5.954 1.137 1.00 98.69 194 GLY A C 1
ATOM 1410 O O . GLY A 1 194 ? -11.556 -5.052 1.953 1.00 98.69 194 GLY A O 1
ATOM 1411 N N . GLU A 1 195 ? -10.347 -6.823 1.251 1.00 98.75 195 GLU A N 1
ATOM 1412 C CA . GLU A 1 195 ? -9.437 -6.866 2.396 1.00 98.75 195 GLU A CA 1
ATOM 1413 C C . GLU A 1 195 ? -8.060 -6.281 2.047 1.00 98.75 195 GLU A C 1
ATOM 1415 O O . GLU A 1 195 ? -7.511 -6.518 0.965 1.00 98.75 195 GLU A O 1
ATOM 1420 N N . VAL A 1 196 ? -7.474 -5.539 2.990 1.00 98.69 196 VAL A N 1
ATOM 1421 C CA . VAL A 1 196 ? -6.028 -5.313 3.066 1.00 98.69 196 VAL A CA 1
ATOM 1422 C C . VAL A 1 196 ? -5.483 -6.017 4.303 1.00 98.69 196 VAL A C 1
ATOM 1424 O O . VAL A 1 196 ? -5.863 -5.677 5.422 1.00 98.69 196 VAL A O 1
ATOM 1427 N N . THR A 1 197 ? -4.548 -6.944 4.112 1.00 98.00 197 THR A N 1
ATOM 1428 C CA . THR A 1 197 ? -3.844 -7.640 5.194 1.00 98.00 197 THR A CA 1
ATOM 1429 C C . THR A 1 197 ? -2.440 -7.072 5.395 1.00 98.00 197 THR A C 1
ATOM 1431 O O . THR A 1 197 ? -1.652 -6.972 4.451 1.00 98.00 197 THR A O 1
ATOM 1434 N N . LEU A 1 198 ? -2.095 -6.759 6.647 1.00 96.19 198 LEU A N 1
ATOM 1435 C CA . LEU A 1 198 ? -0.756 -6.317 7.051 1.00 96.19 198 LEU A CA 1
ATOM 1436 C C . LEU A 1 198 ? 0.035 -7.480 7.646 1.00 96.19 198 LEU A C 1
ATOM 1438 O O . LEU A 1 198 ? -0.178 -7.870 8.794 1.00 96.19 198 LEU A O 1
ATOM 1442 N N . GLY A 1 199 ? 0.977 -8.031 6.879 1.00 95.19 199 GLY A N 1
ATOM 1443 C CA . GLY A 1 199 ? 1.735 -9.214 7.296 1.00 95.19 199 GLY A CA 1
ATOM 1444 C C . GLY A 1 199 ? 2.907 -8.927 8.238 1.00 95.19 199 GLY A C 1
ATOM 1445 O O . GLY A 1 199 ? 3.455 -9.851 8.844 1.00 95.19 199 GLY A O 1
ATOM 1446 N N . ARG A 1 200 ? 3.306 -7.659 8.398 1.00 93.06 200 ARG A N 1
ATOM 1447 C CA . ARG A 1 200 ? 4.397 -7.233 9.293 1.00 93.06 200 ARG A CA 1
ATOM 1448 C C . ARG A 1 200 ? 3.909 -6.220 10.313 1.00 93.06 200 ARG A C 1
ATOM 1450 O O . ARG A 1 200 ? 3.003 -5.447 10.041 1.00 93.06 200 ARG A O 1
ATOM 1457 N N . SER A 1 201 ? 4.548 -6.193 11.481 1.00 92.69 201 SER A N 1
ATOM 1458 C CA . SER A 1 201 ? 4.316 -5.124 12.461 1.00 92.69 201 SER A CA 1
ATOM 1459 C C . SER A 1 201 ? 4.911 -3.809 11.971 1.00 92.69 201 SER A C 1
ATOM 1461 O O . SER A 1 201 ? 5.995 -3.823 11.393 1.00 92.69 201 SER A O 1
ATOM 1463 N N . ASN A 1 202 ? 4.225 -2.701 12.248 1.00 87.31 202 ASN A N 1
ATOM 1464 C CA . ASN A 1 202 ? 4.547 -1.360 11.767 1.00 87.31 202 ASN A CA 1
ATOM 1465 C C . ASN A 1 202 ? 4.770 -1.378 10.249 1.00 87.31 202 ASN A C 1
ATOM 1467 O O . ASN A 1 202 ? 5.790 -0.911 9.770 1.00 87.31 202 ASN A O 1
ATOM 1471 N N . SER A 1 203 ? 3.872 -2.024 9.505 1.00 81.88 203 SER A N 1
ATOM 1472 C CA . SER A 1 203 ? 4.012 -2.172 8.050 1.00 81.88 203 SER A CA 1
ATOM 1473 C C . SER A 1 203 ? 3.437 -0.981 7.298 1.00 81.88 203 SER A C 1
ATOM 1475 O O . SER A 1 203 ? 3.739 -0.819 6.119 1.00 81.88 203 SER A O 1
ATOM 1477 N N . LEU A 1 204 ? 2.601 -0.163 7.943 1.00 73.44 204 LEU A N 1
ATOM 1478 C CA . LEU A 1 204 ? 1.856 0.871 7.245 1.00 73.44 204 LEU A CA 1
ATOM 1479 C C . LEU A 1 204 ? 1.688 2.162 8.050 1.00 73.44 204 LEU A C 1
ATOM 1481 O O . LEU A 1 204 ? 1.270 2.147 9.208 1.00 73.44 204 LEU A O 1
ATOM 1485 N N . MET A 1 205 ? 1.975 3.250 7.328 1.00 63.22 205 MET A N 1
ATOM 1486 C CA . MET A 1 205 ? 1.699 4.665 7.569 1.00 63.22 205 MET A CA 1
ATOM 1487 C C . MET A 1 205 ? 2.195 5.252 8.893 1.00 63.22 205 MET A C 1
ATOM 1489 O O . MET A 1 205 ? 1.450 5.468 9.858 1.00 63.22 205 MET A O 1
ATOM 1493 N N . ASN A 1 206 ? 3.442 5.723 8.786 1.00 61.78 206 ASN A N 1
ATOM 1494 C CA . ASN A 1 206 ? 4.031 6.828 9.538 1.00 61.78 206 ASN A CA 1
ATOM 1495 C C . ASN A 1 206 ? 4.561 6.508 10.935 1.00 61.78 206 ASN A C 1
ATOM 1497 O O . ASN A 1 206 ? 4.680 7.418 11.764 1.00 61.78 206 ASN A O 1
ATOM 1501 N N . VAL A 1 207 ? 4.923 5.257 11.234 1.00 53.25 207 VAL A N 1
ATOM 1502 C CA . VAL A 1 207 ? 5.644 4.978 12.483 1.00 53.25 207 VAL A CA 1
ATOM 1503 C C . VAL A 1 207 ? 7.050 5.569 12.405 1.00 53.25 207 VAL A C 1
ATOM 1505 O O . VAL A 1 207 ? 7.985 4.933 11.934 1.00 53.25 207 VAL A O 1
ATOM 1508 N N . GLY A 1 208 ? 7.204 6.785 12.930 1.00 53.09 208 GLY A N 1
ATOM 1509 C CA . GLY A 1 208 ? 8.506 7.431 13.087 1.00 53.09 208 GLY A CA 1
ATOM 1510 C C . GLY A 1 208 ? 8.968 8.287 11.909 1.00 53.09 208 GLY A C 1
ATOM 1511 O O . GLY A 1 208 ? 10.156 8.600 11.863 1.00 53.09 208 GLY A O 1
ATOM 1512 N N . ASP A 1 209 ? 8.072 8.701 11.009 1.00 65.06 209 ASP A N 1
ATOM 1513 C CA . ASP A 1 209 ? 8.468 9.554 9.890 1.00 65.06 209 ASP A CA 1
ATOM 1514 C C . ASP A 1 209 ? 8.731 11.012 10.321 1.00 65.06 209 ASP A C 1
ATOM 1516 O O . ASP A 1 209 ? 7.883 11.707 10.897 1.00 65.06 209 ASP A O 1
ATOM 1520 N N . THR A 1 210 ? 9.949 11.473 10.038 1.00 64.38 210 THR A N 1
ATOM 1521 C CA . THR A 1 210 ? 10.383 12.860 10.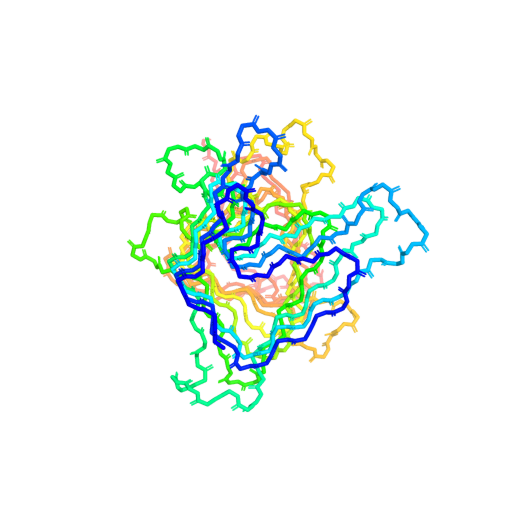210 1.00 64.38 210 THR A CA 1
ATOM 1522 C C . THR A 1 210 ? 9.880 13.786 9.106 1.00 64.38 210 THR A C 1
ATOM 1524 O O . THR A 1 210 ? 9.743 14.978 9.367 1.00 64.38 210 THR A O 1
ATOM 1527 N N . HIS A 1 211 ? 9.557 13.273 7.914 1.00 73.56 211 HIS A N 1
ATOM 1528 C CA . HIS A 1 211 ? 8.977 14.055 6.822 1.00 73.56 211 HIS A CA 1
ATOM 1529 C C . HIS A 1 211 ? 7.704 14.759 7.288 1.00 73.56 211 HIS A C 1
ATOM 1531 O O . HIS A 1 211 ? 7.596 15.967 7.135 1.00 73.56 211 HIS A O 1
ATOM 1537 N N . CYS A 1 212 ? 6.831 14.064 8.018 1.00 75.38 212 CYS A N 1
ATOM 1538 C CA . CYS A 1 212 ? 5.627 14.662 8.599 1.00 75.38 212 CYS A CA 1
ATOM 1539 C C . CYS A 1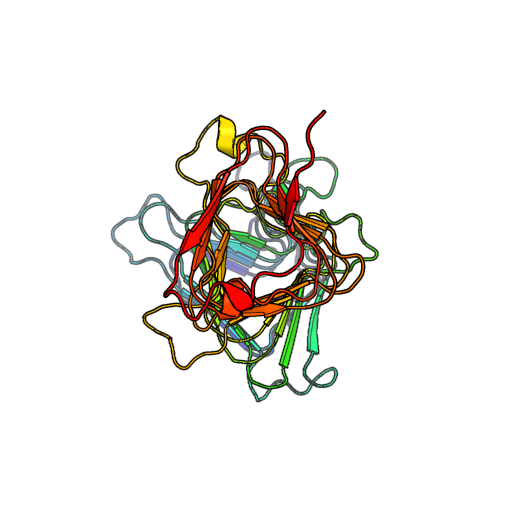 212 ? 5.877 15.708 9.691 1.00 75.38 212 CYS A C 1
ATOM 1541 O O . CYS A 1 212 ? 4.975 16.475 10.030 1.00 75.38 212 CYS A O 1
ATOM 1543 N N . GLN A 1 213 ? 7.083 15.754 10.265 1.00 71.88 213 GLN A N 1
ATOM 1544 C CA . GLN A 1 213 ? 7.480 16.832 11.175 1.00 71.88 213 GLN A CA 1
ATOM 1545 C C . GLN A 1 213 ? 7.907 18.088 10.405 1.00 71.88 213 GLN A C 1
ATOM 1547 O O . GLN A 1 213 ? 7.662 19.202 10.873 1.00 71.88 213 GLN A O 1
ATOM 1552 N N . ASP A 1 214 ? 8.534 17.905 9.242 1.00 74.12 214 ASP A N 1
ATOM 1553 C CA . ASP A 1 214 ? 9.098 18.983 8.430 1.00 74.12 214 ASP A CA 1
ATOM 1554 C C . ASP A 1 214 ? 8.090 19.543 7.406 1.00 74.12 214 ASP A C 1
ATOM 1556 O O . ASP A 1 214 ? 8.044 20.760 7.204 1.00 74.12 214 ASP A O 1
ATOM 1560 N N . ASP A 1 215 ? 7.250 18.687 6.814 1.00 73.44 215 ASP A N 1
ATOM 1561 C CA . ASP A 1 215 ? 6.170 19.037 5.887 1.00 73.44 215 ASP A CA 1
ATOM 1562 C C . ASP A 1 215 ? 4.855 18.293 6.214 1.00 73.44 215 ASP A C 1
ATOM 1564 O O . ASP A 1 215 ? 4.564 17.224 5.681 1.00 73.44 215 ASP A O 1
ATOM 1568 N N . PRO A 1 216 ? 4.011 18.856 7.098 1.00 75.50 216 PRO A N 1
ATOM 1569 C CA . PRO A 1 216 ? 2.762 18.217 7.516 1.00 75.50 216 PRO A CA 1
ATOM 1570 C C . PRO A 1 216 ? 1.672 18.162 6.434 1.00 75.50 216 PRO A C 1
ATOM 1572 O O . PRO A 1 216 ? 0.590 17.645 6.708 1.00 75.50 216 PRO A O 1
ATOM 1575 N N . GLN A 1 217 ? 1.883 18.780 5.264 1.00 74.94 217 GLN A N 1
ATOM 1576 C CA . GLN A 1 217 ? 0.845 18.889 4.230 1.00 74.94 217 GLN A CA 1
ATOM 1577 C C . GLN A 1 217 ? 0.630 17.582 3.466 1.00 74.94 217 GLN A C 1
ATOM 1579 O O . GLN A 1 217 ? -0.475 17.361 2.975 1.00 74.94 217 GLN A O 1
ATOM 1584 N N . ASP A 1 218 ? 1.640 16.714 3.443 1.00 74.50 218 ASP A N 1
ATOM 1585 C CA . ASP A 1 218 ? 1.631 15.462 2.685 1.00 74.50 218 ASP A CA 1
ATOM 1586 C C . ASP A 1 218 ? 1.555 14.229 3.596 1.00 74.50 218 ASP A C 1
ATOM 1588 O O . ASP A 1 218 ? 2.044 13.154 3.254 1.00 74.50 218 ASP A O 1
ATOM 1592 N N . CYS A 1 219 ? 0.952 14.392 4.776 1.00 83.81 219 CYS A N 1
ATOM 1593 C CA . CYS A 1 219 ? 0.854 13.347 5.786 1.00 83.81 219 CYS A CA 1
ATOM 1594 C C . CYS A 1 219 ? -0.596 13.020 6.112 1.00 83.81 219 CYS A C 1
ATOM 1596 O O . CYS A 1 219 ? -1.266 13.674 6.921 1.00 83.81 219 CYS A O 1
ATOM 1598 N N . TYR A 1 220 ? -1.069 11.978 5.445 1.00 85.25 220 TYR A N 1
ATOM 1599 C CA . TYR A 1 220 ? -2.451 11.547 5.459 1.00 85.25 220 TYR A CA 1
ATOM 1600 C C . TYR A 1 220 ? -2.644 10.294 6.313 1.00 85.25 220 TYR A C 1
ATOM 1602 O O . TYR A 1 220 ? -1.717 9.683 6.849 1.00 85.25 220 TYR A O 1
ATOM 1610 N N . GLY A 1 221 ? -3.919 9.994 6.536 1.00 87.81 221 GLY A N 1
ATOM 1611 C CA . GLY A 1 221 ? -4.370 8.853 7.307 1.00 87.81 221 GLY A CA 1
ATOM 1612 C C . GLY A 1 221 ? -4.755 7.657 6.443 1.00 87.81 221 GLY A C 1
ATOM 1613 O O . GLY A 1 221 ? -4.699 7.697 5.216 1.00 87.81 221 GLY A O 1
ATOM 1614 N N . LEU A 1 222 ? -5.229 6.616 7.122 1.00 94.19 222 LEU A N 1
ATOM 1615 C CA . LEU A 1 222 ? -5.852 5.454 6.502 1.00 94.19 222 LEU A CA 1
ATOM 1616 C C . LEU A 1 222 ? -7.368 5.555 6.670 1.00 94.19 222 LEU A C 1
ATOM 1618 O O . LEU A 1 222 ? -7.864 5.751 7.785 1.00 94.19 222 LEU A O 1
ATOM 1622 N N . THR A 1 223 ? -8.096 5.356 5.577 1.00 96.44 223 THR A N 1
ATOM 1623 C CA . THR A 1 223 ? -9.556 5.276 5.568 1.00 96.44 223 THR A CA 1
ATOM 1624 C C . THR A 1 223 ? -10.033 3.858 5.247 1.00 96.44 223 THR A C 1
ATOM 1626 O O . THR A 1 223 ? -9.546 3.237 4.307 1.00 96.44 223 THR A O 1
ATOM 1629 N N . ILE A 1 224 ? -11.006 3.348 6.009 1.00 97.88 224 ILE A N 1
ATOM 1630 C CA . ILE A 1 224 ? -11.619 2.023 5.830 1.00 97.88 224 ILE A CA 1
ATOM 1631 C C . ILE A 1 224 ? -13.119 2.197 5.613 1.00 97.88 224 ILE A C 1
ATOM 1633 O O . ILE A 1 224 ? -13.850 2.625 6.510 1.00 97.88 224 ILE A O 1
ATOM 1637 N N . GLY A 1 225 ? -13.588 1.829 4.428 1.00 97.94 225 GLY A N 1
ATOM 1638 C CA . GLY A 1 225 ? -14.960 2.040 3.984 1.00 97.94 225 GLY A CA 1
ATOM 1639 C C . GLY A 1 225 ? -15.190 3.451 3.445 1.00 97.94 225 GLY A C 1
ATOM 1640 O O . GLY A 1 225 ? -14.275 4.261 3.328 1.00 97.94 225 GLY A O 1
ATOM 1641 N N . SER A 1 226 ? -16.441 3.748 3.101 1.00 94.94 226 SER A N 1
ATOM 1642 C CA . SER A 1 226 ? -16.850 5.052 2.574 1.00 94.94 226 SER A CA 1
ATOM 1643 C C . SER A 1 226 ? -18.362 5.232 2.701 1.00 94.94 226 SER A C 1
ATOM 1645 O O . SER A 1 226 ? -19.134 4.280 2.574 1.00 94.94 226 SER A O 1
ATOM 1647 N N . ILE A 1 227 ? -18.803 6.474 2.913 1.00 92.38 227 ILE A N 1
ATOM 1648 C CA . ILE A 1 227 ? -20.231 6.830 2.904 1.00 92.38 227 ILE A CA 1
ATOM 1649 C C . ILE A 1 227 ? -20.856 6.724 1.509 1.00 92.38 227 ILE A C 1
ATOM 1651 O O . ILE A 1 227 ? -22.050 6.444 1.393 1.00 92.38 227 ILE A O 1
ATOM 1655 N N . ASP A 1 228 ? -20.056 6.914 0.460 1.00 92.50 228 ASP A N 1
ATOM 1656 C CA . ASP A 1 228 ? -20.531 6.894 -0.923 1.00 92.50 228 ASP A CA 1
ATOM 1657 C C . ASP A 1 228 ? -20.615 5.460 -1.466 1.00 92.50 228 ASP A C 1
ATOM 1659 O O . ASP A 1 228 ? -21.448 5.168 -2.324 1.00 92.50 228 ASP A O 1
ATOM 1663 N N . GLN A 1 229 ? -19.824 4.544 -0.895 1.00 92.19 229 GLN A N 1
ATOM 1664 C CA . GLN A 1 229 ? -19.742 3.130 -1.278 1.00 92.19 229 GLN A CA 1
ATOM 1665 C C . GLN A 1 229 ? -20.287 2.188 -0.196 1.00 92.19 229 GLN A C 1
ATOM 1667 O O . GLN A 1 229 ? -19.782 1.089 0.001 1.00 92.19 229 GLN A O 1
ATOM 1672 N N . TYR A 1 230 ? -21.353 2.587 0.500 1.00 89.75 230 TYR A N 1
ATOM 1673 C CA . TYR A 1 230 ? -21.914 1.860 1.653 1.00 89.75 230 TYR A CA 1
ATOM 1674 C C . TYR A 1 230 ? -22.386 0.412 1.381 1.00 89.75 230 TYR A C 1
ATOM 1676 O O . TYR A 1 230 ? -22.728 -0.300 2.322 1.00 89.75 230 TYR A O 1
ATOM 1684 N N . GLN A 1 231 ? -22.458 -0.015 0.114 1.00 93.31 231 GLN A N 1
ATOM 1685 C CA . GLN A 1 231 ? -22.765 -1.399 -0.283 1.00 93.31 231 GLN A CA 1
ATOM 1686 C C . GLN A 1 231 ? -21.526 -2.304 -0.317 1.00 93.31 231 GLN A C 1
ATOM 1688 O O . GLN A 1 231 ? -21.670 -3.525 -0.288 1.00 93.31 231 GLN A O 1
ATOM 1693 N N . ASN A 1 232 ? -20.333 -1.715 -0.407 1.00 96.25 232 ASN A N 1
ATOM 1694 C CA . ASN A 1 232 ? -19.071 -2.439 -0.378 1.00 96.25 232 ASN A CA 1
ATOM 1695 C C . ASN A 1 232 ? -18.739 -2.869 1.048 1.00 96.25 232 ASN A C 1
ATOM 1697 O O . ASN A 1 232 ? -19.224 -2.269 2.010 1.00 96.25 232 ASN A O 1
ATOM 1701 N N . GLN A 1 233 ? -17.862 -3.859 1.174 1.00 95.88 233 GLN A N 1
ATOM 1702 C CA . GLN A 1 233 ? -17.289 -4.267 2.448 1.00 95.88 233 GLN A CA 1
ATOM 1703 C C . GLN A 1 233 ? -15.793 -3.988 2.396 1.00 95.88 233 GLN A C 1
ATOM 1705 O O . GLN A 1 233 ? -15.087 -4.590 1.595 1.00 95.88 233 GLN A O 1
ATOM 1710 N N . ALA A 1 234 ? -15.331 -3.058 3.223 1.00 98.50 234 ALA A N 1
ATOM 1711 C CA . ALA A 1 234 ? -13.919 -2.720 3.324 1.00 98.50 234 ALA A CA 1
ATOM 1712 C C . ALA A 1 234 ? -13.349 -3.293 4.617 1.00 98.50 234 ALA A C 1
ATOM 1714 O O . ALA A 1 234 ? -13.932 -3.093 5.684 1.00 98.50 234 ALA A O 1
ATOM 1715 N N . GLU A 1 235 ? -12.208 -3.963 4.538 1.00 98.56 235 GLU A N 1
ATOM 1716 C CA . GLU A 1 235 ? -11.568 -4.575 5.696 1.00 98.56 235 GLU A CA 1
ATOM 1717 C C . GLU A 1 235 ? -10.081 -4.232 5.757 1.00 98.56 235 GLU A C 1
ATOM 1719 O O . GLU A 1 235 ? -9.351 -4.362 4.775 1.00 98.56 235 GLU A O 1
ATOM 1724 N N . LEU A 1 236 ? -9.633 -3.804 6.937 1.00 98.19 236 LEU A N 1
ATOM 1725 C CA . LEU A 1 236 ? -8.226 -3.819 7.311 1.00 98.19 236 LEU A CA 1
ATOM 1726 C C . LEU A 1 236 ? -8.006 -4.960 8.299 1.00 98.19 236 LEU A C 1
ATOM 1728 O O . LEU A 1 236 ? -8.506 -4.922 9.427 1.00 98.19 236 LEU A O 1
ATOM 1732 N N . ASN A 1 237 ? -7.206 -5.935 7.894 1.00 97.62 237 ASN A N 1
ATOM 1733 C CA . ASN A 1 237 ? -6.827 -7.069 8.712 1.00 97.62 237 ASN A CA 1
ATOM 1734 C C . ASN A 1 237 ? -5.383 -6.898 9.198 1.00 97.62 237 ASN A C 1
ATOM 1736 O O . ASN A 1 237 ? -4.422 -6.934 8.425 1.00 97.62 237 ASN A O 1
ATOM 1740 N N . VAL A 1 238 ? -5.216 -6.683 10.504 1.00 95.75 238 VAL A N 1
ATOM 1741 C CA . VAL A 1 238 ? -3.882 -6.573 11.117 1.00 95.75 238 VAL A CA 1
ATOM 1742 C C . VAL A 1 238 ? -3.395 -7.904 11.687 1.00 95.75 238 VAL A C 1
ATOM 1744 O O . VAL A 1 238 ? -2.252 -7.992 12.146 1.00 95.75 238 VAL A O 1
ATOM 1747 N N . GLY A 1 239 ? -4.239 -8.939 11.698 1.00 95.69 239 GLY A N 1
ATOM 1748 C CA . GLY A 1 239 ? -3.932 -10.232 12.293 1.00 95.69 239 GLY A CA 1
ATOM 1749 C C . GLY A 1 239 ? -3.332 -10.091 13.694 1.00 95.69 239 GLY A C 1
ATOM 1750 O O . GLY A 1 239 ? -3.802 -9.314 14.527 1.00 95.69 239 GLY A O 1
ATOM 1751 N N . SER A 1 240 ? -2.254 -10.829 13.963 1.00 96.06 240 SER A N 1
ATOM 1752 C CA . SER A 1 240 ? -1.528 -10.769 15.238 1.00 96.06 240 SER A CA 1
ATOM 1753 C C . SER A 1 240 ? -0.383 -9.743 15.251 1.00 96.06 240 SER A C 1
ATOM 1755 O O . SER A 1 240 ? 0.557 -9.893 16.035 1.00 96.06 240 SER A O 1
ATOM 1757 N N . THR A 1 241 ? -0.380 -8.768 14.338 1.00 95.50 241 THR A N 1
ATOM 1758 C CA . THR A 1 241 ? 0.705 -7.782 14.213 1.00 95.50 241 THR A CA 1
ATOM 1759 C C . THR A 1 241 ? 0.489 -6.556 15.101 1.00 95.50 241 THR A C 1
ATOM 1761 O O . THR A 1 241 ? -0.618 -6.273 15.561 1.00 95.50 241 THR A O 1
ATOM 1764 N N . GLN A 1 242 ? 1.572 -5.814 15.344 1.00 94.56 242 GLN A N 1
ATOM 1765 C CA . GLN A 1 242 ? 1.538 -4.545 16.067 1.00 94.56 242 GLN A CA 1
ATOM 1766 C C . GLN A 1 242 ? 1.555 -3.400 15.058 1.00 94.56 242 GLN A C 1
ATOM 1768 O O . GLN A 1 242 ? 2.544 -3.247 14.351 1.00 94.56 242 GLN A O 1
ATOM 1773 N N . GLN A 1 243 ? 0.503 -2.590 15.005 1.00 93.88 243 GLN A N 1
ATOM 1774 C CA . GLN A 1 243 ? 0.424 -1.416 14.136 1.00 93.88 243 GLN A CA 1
ATOM 1775 C C . GLN A 1 243 ? 0.318 -0.147 14.967 1.00 93.88 243 GLN A C 1
ATOM 1777 O O . GLN A 1 243 ? -0.310 -0.138 16.028 1.00 93.88 243 GLN A O 1
ATOM 1782 N N . THR A 1 244 ? 0.919 0.933 14.477 1.00 91.69 244 THR A N 1
ATOM 1783 C CA . THR A 1 244 ? 0.778 2.261 15.071 1.00 91.69 244 THR A CA 1
ATOM 1784 C C . THR A 1 244 ? 0.427 3.257 13.977 1.00 91.69 244 THR A C 1
ATOM 1786 O O . THR A 1 244 ? 1.216 3.489 13.076 1.00 91.69 244 THR A O 1
ATOM 1789 N N . PHE A 1 245 ? -0.745 3.873 14.083 1.00 90.62 245 PHE A N 1
ATOM 1790 C CA . PHE A 1 245 ? -1.201 4.925 13.185 1.00 90.62 245 PHE A CA 1
ATOM 1791 C C . PHE A 1 245 ? -0.964 6.277 13.853 1.00 90.62 245 PHE A C 1
ATOM 1793 O O . PHE A 1 245 ? -1.644 6.649 14.817 1.00 90.62 245 PHE A O 1
ATOM 1800 N N . VAL A 1 246 ? 0.044 6.998 13.358 1.00 85.31 246 VAL A N 1
ATOM 1801 C CA . VAL A 1 246 ? 0.392 8.340 13.855 1.00 85.31 246 VAL A CA 1
ATOM 1802 C C . VAL A 1 246 ? -0.599 9.391 13.349 1.00 85.31 246 VAL A C 1
ATOM 1804 O O . VAL A 1 246 ? -0.963 10.301 14.098 1.00 85.31 246 VAL A O 1
ATOM 1807 N N . HIS A 1 247 ? -1.074 9.225 12.113 1.00 88.00 247 HIS A N 1
ATOM 1808 C CA . HIS A 1 247 ? -2.125 10.038 11.502 1.00 88.00 247 HIS A CA 1
ATOM 1809 C C . HIS A 1 247 ? -3.507 9.414 11.724 1.00 88.00 247 HIS A C 1
ATOM 1811 O O . HIS A 1 247 ? -3.670 8.478 12.508 1.00 88.00 247 HIS A O 1
ATOM 1817 N N . ALA A 1 248 ? -4.535 9.991 11.098 1.00 91.12 248 ALA A N 1
ATOM 1818 C CA . ALA A 1 248 ? -5.906 9.561 11.329 1.00 91.12 248 ALA A CA 1
ATOM 1819 C C . ALA A 1 248 ? -6.136 8.129 10.833 1.00 91.12 248 ALA A C 1
ATOM 1821 O O . ALA A 1 248 ? -5.930 7.843 9.660 1.00 91.12 248 ALA A O 1
ATOM 1822 N N . LEU A 1 249 ? -6.620 7.248 11.706 1.00 94.88 249 LEU A N 1
ATOM 1823 C CA . LEU A 1 249 ? -7.270 6.010 11.281 1.00 94.88 249 LEU A CA 1
ATOM 1824 C C . LEU A 1 249 ? -8.777 6.255 11.287 1.00 94.88 249 LEU A C 1
ATOM 1826 O O . LEU A 1 249 ? -9.357 6.440 12.361 1.00 94.88 249 LEU A O 1
ATOM 1830 N N . THR A 1 250 ? -9.399 6.274 10.112 1.00 96.12 250 THR A N 1
ATOM 1831 C CA . THR A 1 250 ? -10.829 6.563 9.956 1.00 96.12 250 THR A CA 1
ATOM 1832 C C . THR A 1 250 ? -11.571 5.345 9.422 1.00 96.12 250 THR A C 1
ATOM 1834 O O . THR A 1 250 ? -11.270 4.866 8.338 1.00 96.12 250 THR A O 1
ATOM 1837 N N . GLY A 1 251 ? -12.563 4.845 10.154 1.00 97.12 251 GLY A N 1
ATOM 1838 C CA . GLY A 1 251 ? -13.442 3.764 9.708 1.00 97.12 251 GLY A CA 1
ATOM 1839 C C . GLY A 1 251 ? -14.882 4.229 9.541 1.00 97.12 251 GLY A C 1
ATOM 1840 O O . GLY A 1 251 ? -15.460 4.812 10.459 1.00 97.12 251 GLY A O 1
ATOM 1841 N N . PHE A 1 252 ? -15.491 3.930 8.398 1.00 97.00 252 PHE A N 1
ATOM 1842 C CA . PHE A 1 252 ? -16.909 4.166 8.127 1.00 97.00 252 PHE A CA 1
ATOM 1843 C C . PHE A 1 252 ? -17.769 2.950 8.492 1.00 97.00 252 PHE A C 1
ATOM 1845 O O . PHE A 1 252 ? -17.255 1.896 8.850 1.00 97.00 252 PHE A O 1
ATOM 1852 N N . GLN A 1 253 ? -19.098 3.088 8.412 1.00 95.56 253 GLN A N 1
ATOM 1853 C CA . GLN A 1 253 ? -20.051 2.045 8.831 1.00 95.56 253 GLN A CA 1
ATOM 1854 C C . GLN A 1 253 ? -19.866 0.704 8.106 1.00 95.56 253 GLN A C 1
ATOM 1856 O O . GLN A 1 253 ? -20.137 -0.344 8.683 1.00 95.56 253 GLN A O 1
ATOM 1861 N N . ASN A 1 254 ? -19.422 0.736 6.850 1.00 96.56 254 ASN A N 1
ATOM 1862 C CA . ASN A 1 254 ? -19.140 -0.456 6.053 1.00 96.56 254 ASN A CA 1
ATOM 1863 C C . ASN A 1 254 ? -17.674 -0.927 6.148 1.00 96.56 254 ASN A C 1
ATOM 1865 O O . ASN A 1 254 ? -17.268 -1.822 5.407 1.00 96.56 254 ASN A O 1
ATOM 1869 N N . GLY A 1 255 ? -16.886 -0.311 7.033 1.00 98.06 255 GLY A N 1
ATOM 1870 C CA . GLY A 1 255 ? -15.514 -0.692 7.331 1.00 98.06 255 GLY A CA 1
ATOM 1871 C C . GLY A 1 255 ? -15.428 -1.724 8.457 1.00 98.06 255 GLY A C 1
ATOM 1872 O O . GLY A 1 255 ? -16.199 -1.684 9.418 1.00 98.06 255 GLY A O 1
ATOM 1873 N N . THR A 1 256 ? -14.458 -2.626 8.354 1.00 98.00 256 THR A N 1
ATOM 1874 C CA . THR A 1 256 ? -14.104 -3.609 9.381 1.00 98.00 256 THR A CA 1
ATOM 1875 C C . THR A 1 256 ? -12.622 -3.483 9.719 1.00 98.00 256 THR A C 1
ATOM 1877 O O . THR A 1 256 ? -11.783 -3.372 8.829 1.00 98.00 256 THR A O 1
ATOM 1880 N N . LEU A 1 257 ? -12.300 -3.471 11.009 1.00 97.50 257 LEU A N 1
ATOM 1881 C CA . LEU A 1 257 ? -10.940 -3.573 11.522 1.00 97.50 257 LEU A CA 1
ATOM 1882 C C . LEU A 1 257 ? -10.815 -4.884 12.297 1.00 97.50 257 LEU A C 1
ATOM 1884 O O . LEU A 1 257 ? -11.416 -5.031 13.364 1.00 97.50 257 LEU A O 1
ATOM 1888 N N . ASN A 1 258 ? -10.026 -5.814 11.769 1.00 97.00 258 ASN A N 1
ATOM 1889 C CA . ASN A 1 258 ? -9.810 -7.123 12.372 1.00 97.00 258 ASN A CA 1
ATOM 1890 C C . ASN A 1 258 ? -8.453 -7.174 13.091 1.00 97.00 258 ASN A C 1
ATOM 1892 O O . ASN A 1 258 ? -7.404 -6.981 12.470 1.00 97.00 258 ASN A O 1
ATOM 1896 N N . ILE A 1 259 ? -8.483 -7.414 14.407 1.00 96.81 259 ILE A N 1
ATOM 1897 C CA . ILE A 1 259 ? -7.310 -7.496 15.285 1.00 96.81 259 ILE A CA 1
ATOM 1898 C C . ILE A 1 259 ? -7.303 -8.859 15.989 1.00 96.81 259 ILE A C 1
ATOM 1900 O O . ILE A 1 259 ? -7.961 -9.061 17.018 1.00 96.81 259 ILE A O 1
ATOM 1904 N N . ASP A 1 260 ? -6.523 -9.807 15.477 1.00 96.25 260 ASP A N 1
ATOM 1905 C CA . ASP A 1 260 ? -6.444 -11.145 16.059 1.00 96.25 260 ASP A CA 1
ATOM 1906 C C . ASP A 1 260 ? -5.763 -11.152 17.434 1.00 96.25 260 ASP A C 1
ATOM 1908 O O . ASP A 1 260 ? -5.085 -10.217 17.870 1.00 96.25 260 ASP A O 1
ATOM 1912 N N . ALA A 1 261 ? -5.919 -12.274 18.141 1.00 95.69 261 ALA A N 1
ATOM 1913 C CA . ALA A 1 261 ? -5.249 -12.508 19.411 1.00 95.69 261 ALA A CA 1
ATOM 1914 C C . ALA A 1 261 ? -3.728 -12.287 19.299 1.00 95.69 261 ALA A C 1
ATOM 1916 O O . ALA A 1 261 ? -3.040 -12.946 18.522 1.00 95.69 261 ALA A O 1
ATOM 1917 N N . GLY A 1 262 ? -3.201 -11.398 20.142 1.00 94.69 262 GLY A N 1
ATOM 1918 C CA . GLY A 1 262 ? -1.783 -11.033 20.159 1.00 94.69 262 GLY A CA 1
ATOM 1919 C C . GLY A 1 262 ? -1.437 -9.806 19.314 1.00 94.69 262 GLY A C 1
ATOM 1920 O O . GLY A 1 262 ? -0.364 -9.255 19.539 1.00 94.69 262 GLY A O 1
ATOM 1921 N N . GLY A 1 263 ? -2.338 -9.362 18.433 1.00 96.12 263 GLY A N 1
ATOM 1922 C CA . GLY A 1 263 ? -2.208 -8.109 17.698 1.00 96.12 263 GLY A CA 1
ATOM 1923 C C . GLY A 1 263 ? -2.604 -6.890 18.530 1.00 96.12 263 GLY A C 1
ATOM 1924 O O . GLY A 1 263 ? -3.332 -6.985 19.529 1.00 96.12 263 GLY A O 1
ATOM 1925 N N . ASN A 1 264 ? -2.122 -5.727 18.106 1.00 95.12 264 ASN A N 1
ATOM 1926 C CA . ASN A 1 264 ? -2.454 -4.439 18.699 1.00 95.12 264 ASN A CA 1
ATOM 1927 C C . ASN A 1 264 ? -2.455 -3.346 17.637 1.00 95.12 264 ASN A C 1
ATOM 1929 O O . ASN A 1 264 ? -1.468 -3.173 16.925 1.00 95.12 264 ASN A O 1
ATOM 1933 N N . VAL A 1 265 ? -3.513 -2.546 17.628 1.00 95.56 265 VAL A N 1
ATOM 1934 C CA . VAL A 1 265 ? -3.594 -1.315 16.846 1.00 95.56 265 VAL A CA 1
ATOM 1935 C C . VAL A 1 265 ? -3.497 -0.135 17.795 1.00 95.56 265 VAL A C 1
ATOM 1937 O O . VAL A 1 265 ? -4.367 0.061 18.637 1.00 95.56 265 VAL A O 1
ATOM 1940 N N . THR A 1 266 ? -2.442 0.658 17.661 1.00 94.75 266 THR A N 1
ATOM 1941 C CA . THR A 1 266 ? -2.280 1.922 18.378 1.00 94.75 266 THR A CA 1
ATOM 1942 C C . THR A 1 266 ? -2.715 3.071 17.478 1.00 94.75 266 THR A C 1
ATOM 1944 O O . THR A 1 266 ? -2.203 3.200 16.371 1.00 94.75 266 THR A O 1
ATOM 1947 N N . VAL A 1 267 ? -3.618 3.929 17.943 1.00 94.38 267 VAL A N 1
ATOM 1948 C CA . VAL A 1 267 ? -4.094 5.108 17.206 1.00 94.38 267 VAL A CA 1
ATOM 1949 C C . VAL A 1 267 ? -3.825 6.383 17.989 1.00 94.38 267 VAL A C 1
ATOM 1951 O O . VAL A 1 267 ? -4.012 6.433 19.206 1.00 94.38 267 VAL A O 1
ATOM 1954 N N . ASN A 1 268 ? -3.407 7.431 17.285 1.00 91.12 268 ASN A N 1
ATOM 1955 C CA . ASN A 1 268 ? -3.243 8.760 17.870 1.00 91.12 268 ASN A CA 1
ATOM 1956 C C . ASN A 1 268 ? -4.486 9.639 17.659 1.00 91.12 268 ASN A C 1
ATOM 1958 O O . ASN A 1 268 ? -4.901 10.371 18.555 1.00 91.12 268 ASN A O 1
ATOM 1962 N N . GLN A 1 269 ? -5.107 9.552 16.482 1.00 92.62 269 GLN A N 1
ATOM 1963 C CA . GLN A 1 269 ? -6.282 10.346 16.133 1.00 92.62 269 GLN A CA 1
ATOM 1964 C C . GLN A 1 269 ? -7.181 9.631 15.123 1.00 92.62 269 GLN A C 1
ATOM 1966 O O . GLN A 1 269 ? -6.762 8.670 14.478 1.00 92.62 269 GLN A O 1
ATOM 1971 N N . GLY A 1 270 ? -8.416 10.110 14.982 1.00 95.25 270 GLY A N 1
ATOM 1972 C CA . GLY A 1 270 ? -9.390 9.601 14.015 1.00 95.25 270 GLY A CA 1
ATOM 1973 C C . GLY A 1 270 ? -10.690 9.141 14.664 1.00 95.25 270 GLY A C 1
ATOM 1974 O O . GLY A 1 270 ? -11.002 9.484 15.811 1.00 95.25 270 GLY A O 1
ATOM 1975 N N . SER A 1 271 ? -11.467 8.381 13.904 1.00 96.75 271 SER A N 1
ATOM 1976 C CA . SER A 1 271 ? -12.748 7.848 14.347 1.00 96.75 271 SER A CA 1
ATOM 1977 C C . SER A 1 271 ? -13.052 6.507 13.695 1.00 96.75 271 SER A C 1
ATOM 1979 O O . SER A 1 271 ? -12.599 6.229 12.594 1.00 96.75 271 SER A O 1
ATOM 1981 N N . PHE A 1 272 ? -13.854 5.672 14.345 1.00 97.00 272 PHE A N 1
ATOM 1982 C CA . PHE A 1 272 ? -14.303 4.415 13.762 1.00 97.00 272 PHE A CA 1
ATOM 1983 C C . PHE A 1 272 ? -15.793 4.217 14.011 1.00 97.00 272 PHE A C 1
ATOM 1985 O O . PHE A 1 272 ? -16.231 4.208 15.160 1.00 97.00 272 PHE A O 1
ATOM 1992 N N . ALA A 1 273 ? -16.560 4.069 12.932 1.00 95.25 273 ALA A N 1
ATOM 1993 C CA . ALA A 1 273 ? -18.004 3.853 12.963 1.00 95.25 273 ALA A CA 1
ATOM 1994 C C . ALA A 1 273 ? -18.430 2.428 12.566 1.00 95.25 273 ALA A C 1
ATOM 1996 O O . ALA A 1 273 ? -19.588 2.052 12.747 1.00 95.25 273 ALA A O 1
ATOM 1997 N N . GLY A 1 274 ? -17.515 1.659 11.975 1.00 95.19 274 GLY A N 1
ATOM 1998 C CA . GLY A 1 274 ? -17.756 0.302 11.496 1.00 95.19 274 GLY A CA 1
ATOM 1999 C C . GLY A 1 274 ? -17.564 -0.770 12.567 1.00 95.19 274 GLY A C 1
ATOM 2000 O O . GLY A 1 274 ? -17.705 -0.520 13.763 1.00 95.19 274 GLY A O 1
ATOM 2001 N N . ILE A 1 275 ? -17.218 -1.981 12.137 1.00 95.00 275 ILE A N 1
ATOM 2002 C CA . ILE A 1 275 ? -16.963 -3.122 13.023 1.00 95.00 275 ILE A CA 1
ATOM 2003 C C . ILE A 1 275 ? -15.490 -3.133 13.436 1.00 95.00 275 ILE A C 1
ATOM 2005 O O . ILE A 1 275 ? -14.608 -3.053 12.589 1.00 95.00 275 ILE A O 1
ATOM 2009 N N . ILE A 1 276 ? -15.218 -3.276 14.733 1.00 94.81 276 ILE A N 1
ATOM 2010 C CA . ILE A 1 276 ? -13.883 -3.645 15.217 1.00 94.81 276 ILE A CA 1
ATOM 2011 C C . ILE A 1 276 ? -14.011 -5.005 15.891 1.00 94.81 276 ILE A C 1
ATOM 2013 O O . ILE A 1 276 ? -14.796 -5.162 16.832 1.00 94.81 276 ILE A O 1
ATOM 2017 N N . GLU A 1 277 ? -13.265 -5.990 15.408 1.00 94.19 277 GLU A N 1
ATOM 2018 C CA . GLU A 1 277 ? -13.392 -7.376 15.847 1.00 94.19 277 GLU A CA 1
ATOM 2019 C C . GLU A 1 277 ? -12.049 -8.063 16.094 1.00 94.19 277 GLU A C 1
ATOM 2021 O O . GLU A 1 277 ? -10.977 -7.503 15.875 1.00 94.19 277 GLU A O 1
ATOM 2026 N N . GLY A 1 278 ? -12.132 -9.273 16.647 1.00 94.06 278 GLY A N 1
ATOM 2027 C CA . GLY A 1 278 ? -10.979 -10.047 17.078 1.00 94.06 278 GLY A CA 1
ATOM 2028 C C . GLY A 1 278 ? -10.606 -9.827 18.551 1.00 94.06 278 GLY A C 1
ATOM 2029 O O . GLY A 1 278 ? -11.154 -8.987 19.275 1.00 94.06 278 GLY A O 1
ATOM 2030 N N . ALA A 1 279 ? -9.731 -10.697 19.054 1.00 93.69 279 ALA A N 1
ATOM 2031 C CA . ALA A 1 279 ? -9.351 -10.744 20.469 1.00 93.69 279 ALA A CA 1
ATOM 2032 C C . ALA A 1 279 ? -8.132 -9.866 20.813 1.00 93.69 279 ALA A C 1
ATOM 2034 O O . ALA A 1 279 ? -7.679 -9.878 21.962 1.00 93.69 279 ALA A O 1
ATOM 2035 N N . GLY A 1 280 ? -7.574 -9.162 19.827 1.00 94.81 280 GLY A N 1
ATOM 2036 C CA . GLY A 1 280 ? -6.443 -8.256 19.974 1.00 94.81 280 GLY A CA 1
ATOM 2037 C C . GLY A 1 280 ? -6.808 -6.925 20.625 1.00 94.81 280 GLY A C 1
ATOM 2038 O O . GLY A 1 280 ? -7.917 -6.723 21.108 1.00 94.81 280 GLY A O 1
ATOM 2039 N N . GLN A 1 281 ? -5.842 -6.019 20.711 1.00 95.06 281 GLN A N 1
ATOM 2040 C CA . GLN A 1 281 ? -5.981 -4.775 21.469 1.00 95.06 281 GLN A CA 1
ATOM 2041 C C . GLN A 1 281 ? -6.159 -3.557 20.561 1.00 95.06 281 GLN A C 1
ATOM 2043 O O . GLN A 1 281 ? -5.459 -3.418 19.561 1.00 95.06 281 GLN A O 1
ATOM 2048 N N . LEU A 1 282 ? -7.040 -2.639 20.960 1.00 96.12 282 LEU A N 1
ATOM 2049 C CA . LEU A 1 282 ? -7.050 -1.266 20.453 1.00 96.12 282 LEU A CA 1
ATOM 2050 C C . LEU A 1 282 ? -6.464 -0.347 21.529 1.00 96.12 282 LEU A C 1
ATOM 2052 O O . LEU A 1 282 ? -6.990 -0.272 22.640 1.00 96.12 282 LEU A O 1
ATOM 2056 N N . THR A 1 283 ? -5.386 0.358 21.207 1.00 95.56 283 THR A N 1
ATOM 2057 C CA . THR A 1 283 ? -4.706 1.293 22.106 1.00 95.56 283 THR A CA 1
ATOM 2058 C C . THR A 1 283 ? -4.865 2.721 21.600 1.00 95.56 283 THR A C 1
ATOM 2060 O O . THR A 1 283 ? -4.535 3.019 20.458 1.00 95.56 283 THR A O 1
ATOM 2063 N N . ILE A 1 284 ? -5.325 3.631 22.455 1.00 96.31 284 ILE A N 1
ATOM 2064 C CA . ILE A 1 284 ? -5.305 5.070 22.184 1.00 96.31 284 ILE A CA 1
ATOM 2065 C C . ILE A 1 284 ? -4.014 5.624 22.778 1.00 96.31 284 ILE A C 1
ATOM 2067 O O . ILE A 1 284 ? -3.819 5.546 23.994 1.00 96.31 284 ILE A O 1
ATOM 2071 N N . ALA A 1 285 ? -3.135 6.131 21.915 1.00 94.06 285 ALA A N 1
ATOM 2072 C CA . ALA A 1 285 ? -1.786 6.559 22.269 1.00 94.06 285 ALA A CA 1
ATOM 2073 C C . ALA A 1 285 ? -1.787 7.752 23.233 1.00 94.06 285 ALA A C 1
ATOM 2075 O O . ALA A 1 285 ? -2.745 8.523 23.286 1.00 94.06 285 ALA A O 1
ATOM 2076 N N . GLN A 1 286 ? -0.683 7.933 23.964 1.00 93.38 286 GLN A N 1
ATOM 2077 C CA . GLN A 1 286 ? -0.496 9.051 24.891 1.00 93.38 286 GLN A CA 1
ATOM 2078 C C . GLN A 1 286 ? -0.813 10.403 24.228 1.00 93.38 286 GLN A C 1
ATOM 2080 O O . GLN A 1 286 ? -0.277 10.723 23.170 1.00 93.38 286 GLN A O 1
ATOM 2085 N N . ASN A 1 287 ? -1.642 11.218 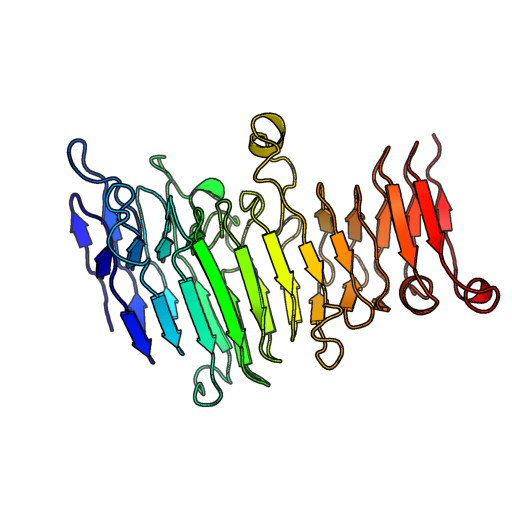24.889 1.00 92.69 287 ASN A N 1
ATOM 2086 C CA . ASN A 1 287 ? -2.167 12.501 24.384 1.00 92.69 287 ASN A CA 1
ATOM 2087 C C . ASN A 1 287 ? -2.996 12.422 23.083 1.00 92.69 287 ASN A C 1
ATOM 2089 O O . ASN A 1 287 ? -3.349 13.465 22.530 1.00 92.69 287 ASN A O 1
ATOM 2093 N N . GLY A 1 288 ? -3.317 11.220 22.606 1.00 93.88 288 GLY A N 1
ATOM 2094 C CA . GLY A 1 288 ? -4.170 11.005 21.446 1.00 93.88 288 GLY A CA 1
ATOM 2095 C C . GLY A 1 288 ? -5.648 11.249 21.749 1.00 93.88 288 GLY A C 1
ATOM 2096 O O . GLY A 1 288 ? -6.076 11.310 22.904 1.00 93.88 288 GLY A O 1
ATOM 2097 N N . SER A 1 289 ? -6.452 11.374 20.698 1.00 95.94 289 SER A N 1
ATOM 2098 C CA . SER A 1 289 ? -7.901 11.549 20.788 1.00 95.94 289 SER A CA 1
ATOM 2099 C C . SER A 1 289 ? -8.604 10.736 19.709 1.00 95.94 289 SER A C 1
ATOM 2101 O O . SER A 1 289 ? -8.507 11.066 18.530 1.00 95.94 289 SER A O 1
ATOM 2103 N N . TYR A 1 290 ? -9.364 9.718 20.109 1.00 97.38 290 TYR A N 1
ATOM 2104 C CA . TYR A 1 290 ? -10.044 8.811 19.183 1.00 97.38 290 TYR A CA 1
ATOM 2105 C C . TYR A 1 290 ? -11.536 8.685 19.491 1.00 97.38 290 TYR A C 1
ATOM 2107 O O . TYR A 1 290 ? -11.942 8.709 20.657 1.00 97.38 290 TYR A O 1
ATOM 2115 N N . VAL A 1 291 ? -12.354 8.542 18.447 1.00 96.75 291 VAL A N 1
ATOM 2116 C CA . VAL A 1 291 ? -13.817 8.431 18.559 1.00 96.75 291 VAL A CA 1
ATOM 2117 C C . VAL A 1 291 ? -14.287 7.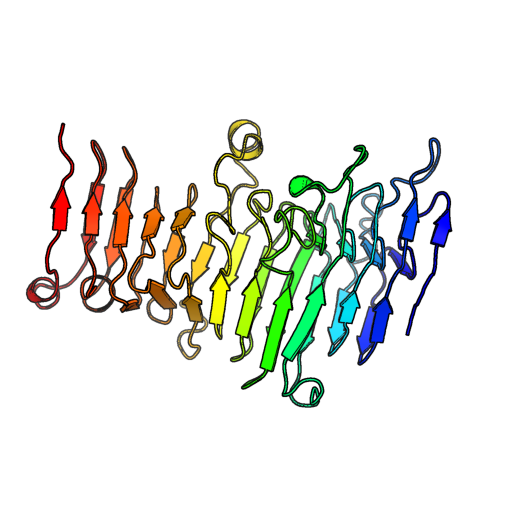054 18.096 1.00 96.75 291 VAL A C 1
ATOM 2119 O O . VAL A 1 291 ? -13.973 6.636 16.989 1.00 96.75 291 VAL A O 1
ATOM 2122 N N . LEU A 1 292 ? -15.097 6.368 18.898 1.00 95.12 292 LEU A N 1
ATOM 2123 C CA . LEU A 1 292 ? -15.857 5.194 18.458 1.00 95.12 292 LEU A CA 1
ATOM 2124 C C . LEU A 1 292 ? -17.329 5.587 18.336 1.00 95.12 292 LEU A C 1
ATOM 2126 O O . LEU A 1 292 ? -17.903 6.087 19.305 1.00 95.12 292 LEU A O 1
ATOM 2130 N N . SER A 1 293 ? -17.927 5.379 17.163 1.00 92.56 293 SER A N 1
ATOM 2131 C CA . SER A 1 293 ? -19.284 5.829 16.843 1.00 92.56 293 SER A CA 1
ATOM 2132 C C . SER A 1 293 ? -20.212 4.663 16.492 1.00 92.56 293 SER A C 1
ATOM 2134 O O . SER A 1 293 ? -20.021 3.964 15.504 1.00 92.56 293 SER A O 1
ATOM 2136 N N . GLY A 1 294 ? -21.266 4.475 17.279 1.00 87.25 294 GLY A N 1
ATOM 2137 C CA . GLY A 1 294 ? -22.258 3.422 17.090 1.00 87.25 294 GLY A CA 1
ATOM 2138 C C . GLY A 1 294 ? -21.912 2.096 17.773 1.00 87.25 294 GLY A C 1
ATOM 2139 O O . GLY A 1 294 ? -20.796 1.834 18.222 1.00 87.25 294 GLY A O 1
ATOM 2140 N N . ALA A 1 295 ? -22.927 1.238 17.890 1.00 84.56 295 ALA A N 1
ATOM 2141 C CA . ALA A 1 295 ? -22.845 -0.032 18.613 1.00 84.56 295 ALA A CA 1
ATOM 2142 C C . ALA A 1 295 ? -21.735 -0.972 18.118 1.00 84.56 295 ALA A C 1
ATOM 2144 O O . ALA A 1 295 ? -21.132 -1.671 18.930 1.00 84.56 295 ALA A O 1
ATOM 2145 N N . GLN A 1 296 ? -21.483 -1.013 16.806 1.00 85.94 296 GLN A N 1
ATOM 2146 C CA . GLN A 1 296 ? -20.560 -1.972 16.190 1.00 85.94 296 GLN A CA 1
ATOM 2147 C C . GLN A 1 296 ? -19.106 -1.694 16.576 1.00 85.94 296 GLN A C 1
ATOM 2149 O O . GLN A 1 296 ? -18.416 -2.608 17.022 1.00 85.94 296 GLN A O 1
ATOM 2154 N N . SER A 1 297 ? -18.672 -0.436 16.517 1.00 83.56 297 SER A N 1
ATOM 2155 C CA . SER A 1 297 ? -17.307 -0.049 16.886 1.00 83.56 297 SER A CA 1
ATOM 2156 C C . SER A 1 297 ? -17.056 -0.170 18.392 1.00 83.56 297 SER A C 1
ATOM 2158 O O . SER A 1 297 ? -15.918 -0.302 18.830 1.00 83.56 297 SER A O 1
ATOM 2160 N N . MET A 1 298 ? -18.118 -0.129 19.206 1.00 83.06 298 MET A N 1
ATOM 2161 C CA . MET A 1 298 ? -18.053 -0.290 20.663 1.00 83.06 298 MET A CA 1
ATOM 2162 C C . MET A 1 298 ? -18.119 -1.750 21.135 1.00 83.06 298 MET A C 1
ATOM 2164 O O . MET A 1 298 ? -17.879 -2.008 22.316 1.00 83.06 298 MET A O 1
ATOM 2168 N N . ALA A 1 299 ? -18.442 -2.697 20.250 1.00 80.12 299 ALA A N 1
ATOM 2169 C CA . ALA A 1 299 ? -18.649 -4.107 20.581 1.00 80.12 299 ALA A CA 1
ATOM 2170 C C . ALA A 1 299 ? -17.372 -4.969 20.480 1.00 80.12 299 ALA A C 1
ATOM 2172 O O . ALA A 1 299 ? -17.472 -6.185 20.305 1.00 80.12 299 ALA A O 1
ATOM 2173 N N . LEU A 1 300 ? -16.187 -4.359 20.609 1.00 80.00 300 LEU A N 1
ATOM 2174 C CA . LEU A 1 300 ? -14.900 -5.050 20.518 1.00 80.00 300 LEU A CA 1
ATOM 2175 C C . LEU A 1 300 ? -14.812 -6.215 21.520 1.00 80.00 300 LEU A C 1
ATOM 2177 O O . LEU A 1 300 ? -15.125 -6.071 22.705 1.00 80.00 300 LEU A O 1
ATOM 2181 N N . THR A 1 301 ? -14.355 -7.378 21.051 1.00 82.31 301 THR A N 1
ATOM 2182 C CA . THR A 1 301 ? -14.130 -8.550 21.914 1.00 82.31 301 THR A CA 1
ATOM 2183 C C . THR A 1 301 ? -12.819 -8.492 22.696 1.00 82.31 301 THR A C 1
ATOM 2185 O O . THR A 1 301 ? -12.717 -9.102 23.763 1.00 82.31 301 THR A O 1
ATOM 2188 N N . GLY A 1 302 ? -11.826 -7.784 22.166 1.00 86.62 302 GLY A N 1
ATOM 2189 C CA . GLY A 1 302 ? -10.548 -7.516 22.806 1.00 86.62 302 GLY A CA 1
ATOM 2190 C C . GLY A 1 302 ? -10.548 -6.350 23.801 1.00 86.62 302 GLY A C 1
ATOM 2191 O O . GLY A 1 302 ? -11.579 -5.746 24.091 1.00 86.62 302 GLY A O 1
ATOM 2192 N N . ASP A 1 303 ? -9.374 -6.052 24.365 1.00 90.19 303 ASP A N 1
ATOM 2193 C CA . ASP A 1 303 ? -9.203 -4.954 25.328 1.00 90.19 303 ASP A CA 1
ATOM 2194 C C . ASP A 1 303 ? -9.065 -3.602 24.598 1.00 90.19 303 ASP A C 1
ATOM 2196 O O . ASP A 1 303 ? -8.324 -3.492 23.618 1.00 90.19 303 ASP A O 1
ATOM 2200 N N . ILE A 1 304 ? -9.685 -2.551 25.149 1.00 92.88 304 ILE A N 1
ATOM 2201 C CA . ILE A 1 304 ? -9.372 -1.159 24.792 1.00 92.88 304 ILE A CA 1
ATOM 2202 C C . ILE A 1 304 ? -8.460 -0.567 25.868 1.00 92.88 304 ILE A C 1
ATOM 2204 O O . ILE A 1 304 ? -8.819 -0.529 27.053 1.00 92.88 304 ILE A O 1
ATOM 2208 N N . VAL A 1 305 ? -7.288 -0.091 25.457 1.00 94.31 305 VAL A N 1
ATOM 2209 C CA . VAL A 1 305 ? -6.316 0.587 26.318 1.00 94.31 305 VAL A CA 1
ATOM 2210 C C . VAL A 1 305 ? -6.299 2.070 25.994 1.00 94.31 305 VAL A C 1
ATOM 2212 O O . VAL A 1 305 ? -6.183 2.463 24.842 1.00 94.31 305 VAL A O 1
ATOM 2215 N N . VAL A 1 306 ? -6.404 2.900 27.026 1.00 95.38 306 VAL A N 1
ATOM 2216 C CA . VAL A 1 306 ? -6.274 4.356 26.908 1.00 95.38 306 VAL A CA 1
ATOM 2217 C C . VAL A 1 306 ? -5.043 4.770 27.708 1.00 95.38 306 VAL A C 1
ATOM 2219 O O . VAL A 1 306 ? -5.013 4.571 28.932 1.00 95.38 306 VAL A O 1
ATOM 2222 N N . ASP A 1 307 ? -4.020 5.271 27.013 1.00 94.94 307 ASP A N 1
ATOM 2223 C CA . ASP A 1 307 ? -2.770 5.724 27.627 1.00 94.94 307 ASP A CA 1
ATOM 2224 C C . ASP A 1 307 ? -2.929 7.083 28.332 1.00 94.94 307 ASP A C 1
ATOM 2226 O O . ASP A 1 307 ? -3.964 7.749 28.258 1.00 94.94 307 ASP A O 1
ATOM 2230 N N . ASP A 1 308 ? -1.893 7.486 29.070 1.00 93.50 308 ASP A N 1
ATOM 2231 C CA . ASP A 1 308 ? -1.898 8.726 29.845 1.00 93.50 308 ASP A CA 1
ATOM 2232 C C . ASP A 1 308 ? -2.203 9.953 28.969 1.00 93.50 308 ASP A C 1
ATOM 2234 O O . ASP A 1 308 ? -1.731 10.075 27.839 1.00 93.50 308 ASP A O 1
ATOM 2238 N N . GLY A 1 309 ? -3.034 10.861 29.476 1.00 92.81 309 GLY A N 1
ATOM 2239 C CA . GLY A 1 309 ? -3.46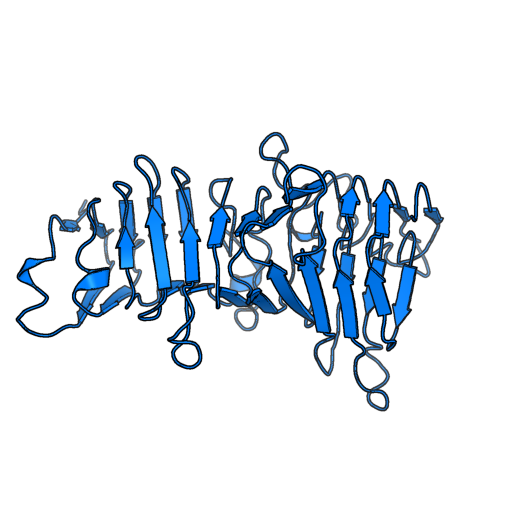9 12.049 28.734 1.00 92.81 309 GLY A CA 1
ATOM 2240 C C . GLY A 1 309 ? -4.305 11.785 27.472 1.00 92.81 309 GLY A C 1
ATOM 2241 O O . GLY A 1 309 ? -4.714 12.753 26.833 1.00 92.81 309 GLY A O 1
ATOM 2242 N N . ALA A 1 310 ? -4.578 10.528 27.109 1.00 96.38 310 ALA A N 1
ATOM 2243 C CA . ALA A 1 310 ? -5.372 10.188 25.937 1.00 96.38 310 ALA A CA 1
ATOM 2244 C C . ALA A 1 310 ? -6.881 10.322 26.199 1.00 96.38 310 ALA A C 1
ATOM 2246 O O . ALA A 1 310 ? -7.365 10.168 27.326 1.00 96.38 310 ALA A O 1
ATOM 2247 N N . VAL A 1 311 ? -7.639 10.585 25.136 1.00 96.06 311 VAL A N 1
ATOM 2248 C CA . VAL A 1 311 ? -9.096 10.735 25.168 1.00 96.06 311 VAL A CA 1
ATOM 2249 C C . VAL A 1 311 ? -9.737 9.706 24.245 1.00 96.06 311 VAL A C 1
ATOM 2251 O O . VAL A 1 311 ? -9.533 9.716 23.035 1.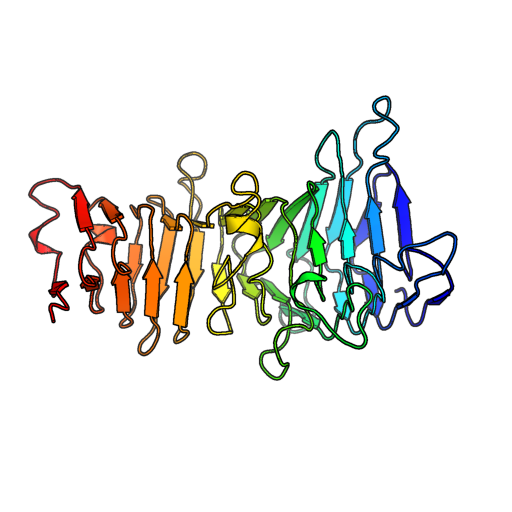00 96.06 311 VAL A O 1
ATOM 2254 N N . LEU A 1 312 ? -10.572 8.843 24.821 1.00 95.19 312 LEU A N 1
ATOM 2255 C CA . LEU A 1 312 ? -11.498 7.997 24.074 1.00 95.19 312 LEU A CA 1
ATOM 2256 C C . LEU A 1 312 ? -12.904 8.590 24.188 1.00 95.19 312 LEU A C 1
ATOM 2258 O O . LEU A 1 312 ? -13.454 8.669 25.289 1.00 95.19 312 LEU A O 1
ATOM 2262 N N . SER A 1 313 ? -13.484 8.984 23.057 1.00 94.56 313 SER A N 1
ATOM 2263 C CA . SER A 1 313 ? -14.872 9.445 22.976 1.00 94.56 313 SER A CA 1
ATOM 2264 C C . SER A 1 313 ? -15.758 8.338 22.420 1.00 94.56 313 SER A C 1
ATOM 2266 O O . SER A 1 313 ? -15.404 7.688 21.441 1.00 94.56 313 SER A O 1
ATOM 2268 N N . LEU A 1 314 ? -16.916 8.132 23.042 1.00 92.25 314 LEU A N 1
ATOM 2269 C CA . LEU A 1 314 ? -17.929 7.190 22.576 1.00 92.25 314 LEU A CA 1
ATOM 2270 C C . LEU A 1 314 ? -19.154 7.984 22.126 1.00 92.25 314 LEU A C 1
ATOM 2272 O O . LEU A 1 314 ? -19.724 8.738 22.919 1.00 92.25 314 LEU A O 1
ATOM 2276 N N . GLU A 1 315 ? -19.553 7.813 20.874 1.00 91.00 315 GLU A N 1
ATOM 2277 C CA . GLU A 1 315 ? -20.721 8.458 20.281 1.00 91.00 315 GLU A CA 1
ATOM 2278 C C . GLU A 1 315 ? -21.757 7.394 19.917 1.00 91.00 315 GLU A C 1
ATOM 2280 O O . GLU A 1 315 ? -21.443 6.404 19.270 1.00 91.00 315 GLU A O 1
ATOM 2285 N N . GLY A 1 316 ? -23.001 7.558 20.354 1.00 83.88 316 GLY A N 1
ATOM 2286 C CA . GLY A 1 316 ? -24.056 6.585 20.087 1.00 83.88 316 GLY A CA 1
ATOM 2287 C C . GLY A 1 316 ? -25.316 6.866 20.891 1.00 83.88 316 GLY A C 1
ATOM 2288 O O . GLY A 1 316 ? -25.333 7.722 21.784 1.00 83.88 316 GLY A O 1
ATOM 2289 N N . ASP A 1 317 ? -26.374 6.128 20.578 1.00 81.12 317 ASP A N 1
ATOM 2290 C CA . ASP A 1 317 ? -27.623 6.197 21.324 1.00 81.12 317 ASP A CA 1
ATOM 2291 C C . ASP A 1 317 ? -27.516 5.392 22.629 1.00 81.12 317 ASP A C 1
ATOM 2293 O O . ASP A 1 317 ? -26.648 4.539 22.821 1.00 81.12 317 ASP A O 1
ATOM 2297 N N . ALA A 1 318 ? -28.445 5.619 23.563 1.00 71.75 318 ALA A N 1
ATOM 2298 C CA . ALA A 1 318 ? -28.437 4.948 24.868 1.00 71.75 318 ALA A CA 1
ATOM 2299 C C . ALA A 1 318 ? -28.476 3.403 24.786 1.00 71.75 318 ALA A C 1
ATOM 2301 O O . ALA A 1 318 ? -28.138 2.728 25.761 1.00 71.75 318 ALA A O 1
ATOM 2302 N N . ALA A 1 319 ? -28.898 2.848 23.646 1.00 74.69 319 ALA A N 1
ATOM 2303 C CA . ALA A 1 319 ? -28.922 1.413 23.376 1.00 74.69 319 ALA A CA 1
ATOM 2304 C C . ALA A 1 319 ? -27.542 0.824 23.029 1.00 74.69 319 ALA A C 1
ATOM 2306 O O . ALA A 1 319 ? -27.378 -0.391 23.135 1.00 74.69 319 ALA A O 1
ATOM 2307 N N . ASP A 1 320 ? -26.565 1.662 22.676 1.00 73.00 320 ASP A N 1
ATOM 2308 C CA . ASP A 1 320 ? -25.251 1.235 22.184 1.00 73.00 320 ASP A CA 1
ATOM 2309 C C . ASP A 1 320 ? -24.238 1.048 23.332 1.00 73.00 320 ASP A C 1
ATOM 2311 O O . ASP A 1 320 ? -23.370 0.178 23.294 1.00 73.00 320 ASP A O 1
ATOM 2315 N N . LEU A 1 321 ? -24.403 1.806 24.422 1.00 64.81 321 LEU A N 1
ATOM 2316 C CA . LEU A 1 321 ? -23.529 1.796 25.605 1.00 64.81 321 LEU A CA 1
ATOM 2317 C C . LEU A 1 321 ? -23.395 0.446 26.349 1.00 64.81 321 LEU A C 1
ATOM 2319 O O . LEU A 1 321 ? -22.311 0.176 26.868 1.00 64.81 321 LEU A O 1
ATOM 2323 N N . PRO A 1 322 ? -24.420 -0.430 26.438 1.00 61.72 322 PRO A N 1
ATOM 2324 C CA . PRO A 1 322 ? -24.293 -1.732 27.102 1.00 61.72 322 PRO A CA 1
ATOM 2325 C C . PRO A 1 322 ? -23.320 -2.704 26.414 1.00 61.72 322 PRO A C 1
ATOM 2327 O O . PRO A 1 322 ? -23.005 -3.747 26.995 1.00 61.72 322 PRO A O 1
ATOM 2330 N N . LEU A 1 323 ? -22.892 -2.405 25.181 1.00 58.03 323 LEU A N 1
ATOM 2331 C CA . LEU A 1 323 ? -21.985 -3.240 24.390 1.00 58.03 323 LEU A CA 1
ATOM 2332 C C . LEU A 1 323 ? -20.507 -2.935 24.660 1.00 58.03 323 LEU A C 1
ATOM 2334 O O . LEU A 1 323 ? -19.674 -3.807 24.431 1.00 58.03 323 LEU A O 1
ATOM 2338 N N . SER A 1 324 ? -20.195 -1.771 25.241 1.00 57.91 324 SER A N 1
ATOM 2339 C CA . SER A 1 324 ? -18.839 -1.440 25.681 1.00 57.91 324 SER A CA 1
ATOM 2340 C C . SER A 1 324 ? -18.427 -2.362 26.833 1.00 57.91 324 SER A C 1
ATOM 2342 O O . SER A 1 324 ? -18.963 -2.284 27.945 1.00 57.91 324 SER A O 1
ATOM 2344 N N . ARG A 1 325 ? -17.486 -3.277 26.581 1.00 63.69 325 ARG A N 1
ATOM 2345 C CA . ARG A 1 325 ? -16.885 -4.126 27.618 1.00 63.69 325 ARG A CA 1
ATOM 2346 C C . ARG A 1 325 ? -15.388 -3.849 27.729 1.00 63.69 325 ARG A C 1
ATOM 2348 O O . ARG A 1 325 ? -14.689 -3.743 26.739 1.00 63.69 325 ARG A O 1
ATOM 2355 N N . THR A 1 326 ? -14.932 -3.751 28.979 1.00 61.62 326 THR A N 1
ATOM 2356 C CA . THR A 1 326 ? -13.529 -3.656 29.422 1.00 61.62 326 THR A CA 1
ATOM 2357 C C . THR A 1 326 ? -12.692 -2.551 28.757 1.00 61.62 326 THR A C 1
ATOM 2359 O O . THR A 1 326 ? -11.783 -2.812 27.977 1.00 61.62 326 THR A O 1
ATOM 2362 N N . ILE A 1 327 ? -12.925 -1.302 29.167 1.00 72.88 327 ILE A N 1
ATOM 2363 C CA . ILE A 1 327 ? -11.972 -0.201 28.953 1.00 72.88 327 ILE A CA 1
ATOM 2364 C C . ILE A 1 327 ? -10.978 -0.192 30.120 1.00 72.88 327 ILE A C 1
ATOM 2366 O O . ILE A 1 327 ? -11.390 -0.171 31.286 1.00 72.88 327 ILE A O 1
ATOM 2370 N N . ARG A 1 328 ? -9.674 -0.204 29.826 1.00 77.81 328 ARG A N 1
ATOM 2371 C CA . ARG A 1 328 ? -8.609 -0.095 30.835 1.00 77.81 328 ARG A CA 1
ATOM 2372 C C . ARG A 1 328 ? -7.812 1.186 30.621 1.00 77.81 328 ARG A C 1
ATOM 2374 O O . ARG A 1 328 ? -7.222 1.389 29.567 1.00 77.81 328 ARG A O 1
ATOM 2381 N N . SER A 1 329 ? -7.743 2.021 31.651 1.00 74.25 329 SER A N 1
ATOM 2382 C CA . SER A 1 329 ? -6.840 3.173 31.677 1.00 74.25 329 SER A CA 1
ATOM 2383 C C . SER A 1 329 ? -5.464 2.755 32.196 1.00 74.25 329 SER A C 1
ATOM 2385 O O . SER A 1 329 ? -5.373 2.128 33.259 1.00 74.25 329 SER A O 1
ATOM 2387 N N . ARG A 1 330 ? -4.392 3.138 31.499 1.00 72.00 330 ARG A N 1
ATOM 2388 C CA . ARG A 1 330 ? -3.029 3.078 32.042 1.00 72.00 330 ARG A CA 1
ATOM 2389 C C . ARG A 1 330 ? -2.690 4.435 32.651 1.00 72.00 330 ARG A C 1
ATOM 2391 O O . ARG A 1 330 ? -2.355 5.373 31.943 1.00 72.00 330 ARG A O 1
ATOM 2398 N N . SER A 1 331 ? -2.795 4.538 33.972 1.00 56.69 331 SER A N 1
ATOM 2399 C CA . SER A 1 331 ? -2.327 5.704 34.730 1.00 56.69 331 SER A CA 1
ATOM 2400 C C . SER A 1 331 ? -1.081 5.301 35.518 1.00 56.69 331 SER A C 1
ATOM 2402 O O . SER A 1 331 ? -1.115 4.277 36.206 1.00 56.69 331 SER A O 1
ATOM 2404 N N . CYS A 1 332 ? 0.004 6.069 35.386 1.00 46.56 332 CYS A N 1
ATOM 2405 C CA . CYS A 1 332 ? 1.179 5.962 36.257 1.00 46.56 332 CYS A CA 1
ATOM 2406 C C . CYS A 1 332 ? 0.869 6.455 37.676 1.00 46.56 332 CYS A C 1
ATOM 2408 O O . CYS A 1 332 ? 0.132 7.459 37.810 1.00 46.56 332 CYS A O 1
#

Radius of gyration: 20.19 Å; chains: 1; bounding box: 55×42×59 Å